Protein AF-A0A7X5JEU0-F1 (afdb_monomer)

Foldseek 3Di:
DDPDPDPDPVVVLQVFLVVVLLCCLVPPDPDDLVVNLVRHDQVNQPQPPPVVQLEGARAACVDVSLVVLLCCLLAVVPLSSLLSLLSNVLSVLLVQLVCLVPDPDDDDPSSVPNPAAEEEEEQEDAPVSCVVRVDDSRLSSLVSNLVVLVVLCPDDDPVNVSSVVSNVRYHYDHQQKYFHDDDDPPPDPDLVSLLVVCAPRMAGPPVCLVVQAQHEYEYEEAEDDSCNSSRRSQVRSVVSHHPYYRYYYHHD

pLDDT: mean 72.96, std 18.48, range [29.86, 97.12]

Sequence (252 aa):
MNAFKKVTLSTVDKIYSFLLLLLELFFPREFNFSELESKVDLSIIKLRDMRHLDSYYFFSYKEKIIKDAVWELKFKNNRQISKIFAGIFCAFLREKIIRGIKMKNNYDFFDEKLDGEFILIPIPIHKRRRSERGFNQCEWLCEDIIKILRKQNTRTGQRTNEINRVYEMIKYEKDILIRNEYTQKQSWSSRAERLEKLKGVFEVREKFKSKITGKKIILVDDVTTTGATIKEARRTLLESGASLVISVVIAH

Structure (mmCIF, N/CA/C/O backbone):
data_AF-A0A7X5JEU0-F1
#
_entry.id   AF-A0A7X5JEU0-F1
#
loop_
_atom_site.group_PDB
_atom_site.id
_atom_site.type_symbol
_atom_site.label_atom_id
_atom_site.label_alt_id
_atom_site.label_comp_id
_atom_site.label_asym_id
_atom_site.label_entity_id
_atom_site.label_seq_id
_atom_site.pdbx_PDB_ins_code
_atom_site.Cartn_x
_atom_site.Cartn_y
_atom_site.Cartn_z
_atom_site.occupancy
_atom_site.B_iso_or_equiv
_atom_site.auth_seq_id
_atom_site.auth_comp_id
_atom_site.auth_asym_id
_atom_site.auth_atom_id
_atom_site.pdbx_PDB_model_num
ATOM 1 N N . MET A 1 1 ? 4.116 54.930 6.481 1.00 37.06 1 MET A N 1
ATOM 2 C CA . MET A 1 1 ? 4.905 53.912 5.753 1.00 37.06 1 MET A CA 1
ATOM 3 C C . MET A 1 1 ? 5.304 52.814 6.723 1.00 37.06 1 MET A C 1
ATOM 5 O O . MET A 1 1 ? 6.194 53.034 7.522 1.00 37.06 1 MET A O 1
ATOM 9 N N . ASN A 1 2 ? 4.602 51.681 6.719 1.00 29.86 2 ASN A N 1
ATOM 10 C CA . ASN A 1 2 ? 5.089 50.430 7.310 1.00 29.86 2 ASN A CA 1
ATOM 11 C C . ASN A 1 2 ? 4.326 49.271 6.659 1.00 29.86 2 ASN A C 1
ATOM 13 O O . ASN A 1 2 ? 3.328 48.775 7.173 1.00 29.86 2 ASN A O 1
ATOM 17 N N . ALA A 1 3 ? 4.793 48.886 5.471 1.00 36.97 3 ALA A N 1
ATOM 18 C CA . ALA A 1 3 ? 4.315 47.749 4.690 1.00 36.97 3 ALA A CA 1
ATOM 19 C C . ALA A 1 3 ? 4.926 46.425 5.196 1.00 36.97 3 ALA A C 1
ATOM 21 O O . ALA A 1 3 ? 5.431 45.621 4.423 1.00 36.97 3 ALA A O 1
ATOM 22 N N . PHE A 1 4 ? 4.898 46.206 6.510 1.00 42.34 4 PHE A N 1
ATOM 23 C CA . PHE A 1 4 ? 5.382 44.982 7.146 1.00 42.34 4 PHE A CA 1
ATOM 24 C C . PHE A 1 4 ? 4.449 44.618 8.296 1.00 42.34 4 PHE A C 1
ATOM 26 O O . PHE A 1 4 ? 4.721 44.957 9.441 1.00 42.34 4 PHE A O 1
ATOM 33 N N . LYS A 1 5 ? 3.316 43.978 7.983 1.00 38.38 5 LYS A N 1
ATOM 34 C CA . LYS A 1 5 ? 2.535 43.128 8.909 1.00 38.38 5 LYS A CA 1
ATOM 35 C C . LYS A 1 5 ? 1.312 42.552 8.194 1.00 38.38 5 LYS A C 1
ATOM 37 O O . LYS A 1 5 ? 0.207 43.067 8.312 1.00 38.38 5 LYS A O 1
ATOM 42 N N . LYS A 1 6 ? 1.545 41.484 7.427 1.00 34.91 6 LYS A N 1
ATOM 43 C CA . LYS A 1 6 ? 0.612 40.368 7.168 1.00 34.91 6 LYS A CA 1
ATOM 44 C C . LYS A 1 6 ? 1.301 39.335 6.267 1.00 34.91 6 LYS A C 1
ATOM 46 O O . LYS A 1 6 ? 0.828 39.003 5.190 1.00 34.91 6 LYS A O 1
ATOM 51 N N . VAL A 1 7 ? 2.444 38.816 6.713 1.00 35.91 7 VAL A N 1
ATOM 52 C CA . VAL A 1 7 ? 2.813 37.454 6.313 1.00 35.91 7 VAL A CA 1
ATOM 53 C C . VAL A 1 7 ? 2.035 36.565 7.272 1.00 35.91 7 VAL A C 1
ATOM 55 O O . VAL A 1 7 ? 2.337 36.506 8.460 1.00 35.91 7 VAL A O 1
ATOM 58 N N . THR A 1 8 ? 0.930 36.008 6.793 1.00 37.59 8 THR A N 1
ATOM 59 C CA . THR A 1 8 ? 0.122 35.034 7.524 1.00 37.59 8 THR A CA 1
ATOM 60 C C . THR A 1 8 ? 1.010 33.878 7.986 1.00 37.59 8 THR A C 1
ATOM 62 O O . THR A 1 8 ? 1.798 33.344 7.205 1.00 37.59 8 THR A O 1
ATOM 65 N N . LEU A 1 9 ? 0.829 33.450 9.239 1.00 42.88 9 LEU A N 1
ATOM 66 C CA . LEU A 1 9 ? 1.447 32.261 9.851 1.00 42.88 9 LEU A CA 1
ATOM 67 C C . LEU A 1 9 ? 1.289 30.972 8.997 1.00 42.88 9 LEU A C 1
ATOM 69 O O . LEU A 1 9 ? 2.026 30.014 9.159 1.00 42.88 9 LEU A O 1
ATOM 73 N N . SER A 1 10 ? 0.418 30.967 7.982 1.00 56.81 10 SER A N 1
ATOM 74 C CA . SER A 1 10 ? 0.051 29.806 7.162 1.00 56.81 10 SER A CA 1
ATOM 75 C C . SER A 1 10 ? 1.093 29.280 6.169 1.00 56.81 10 SER A C 1
ATOM 77 O O . SER A 1 10 ? 0.828 28.255 5.552 1.00 56.81 10 SER A O 1
ATOM 79 N N . THR A 1 11 ? 2.199 29.978 5.901 1.00 40.47 11 THR A N 1
ATOM 80 C CA . THR A 1 11 ? 3.184 29.552 4.876 1.00 40.47 11 THR A CA 1
ATOM 81 C C . THR A 1 11 ? 4.525 29.185 5.496 1.00 40.47 11 THR A C 1
ATOM 83 O O . THR A 1 11 ? 5.144 28.208 5.082 1.00 40.47 11 THR A O 1
ATOM 86 N N . VAL A 1 12 ? 4.947 29.929 6.518 1.00 41.31 12 VAL A N 1
ATOM 87 C CA . VAL A 1 12 ? 6.188 29.662 7.256 1.00 41.31 12 VAL A CA 1
ATOM 88 C C . VAL A 1 12 ? 6.069 28.356 8.039 1.00 41.31 12 VAL A C 1
ATOM 90 O O . VAL A 1 12 ? 6.957 27.516 7.923 1.00 41.31 12 VAL A O 1
ATOM 93 N N . ASP A 1 13 ? 4.938 28.122 8.711 1.00 49.41 13 ASP A N 1
ATOM 94 C CA . ASP A 1 13 ? 4.674 26.866 9.426 1.00 49.41 13 ASP A CA 1
ATOM 95 C C . ASP A 1 13 ? 4.640 25.676 8.463 1.00 49.41 13 ASP A C 1
ATOM 97 O O . ASP A 1 13 ? 5.187 24.615 8.746 1.00 49.41 13 ASP A O 1
ATOM 101 N N . LYS A 1 14 ? 4.102 25.882 7.255 1.00 48.22 14 LYS A N 1
ATOM 102 C CA . LYS A 1 14 ? 4.067 24.856 6.209 1.00 48.22 14 LYS A CA 1
ATOM 103 C C . LYS A 1 14 ? 5.448 24.495 5.680 1.00 48.22 14 LYS A C 1
ATOM 105 O O . LYS A 1 14 ? 5.768 23.323 5.496 1.00 48.22 14 LYS A O 1
ATOM 110 N N . ILE A 1 15 ? 6.282 25.503 5.456 1.00 43.22 15 ILE A N 1
ATOM 111 C CA . ILE A 1 15 ? 7.674 25.316 5.048 1.00 43.22 15 ILE A CA 1
ATOM 112 C C . ILE A 1 15 ? 8.464 24.637 6.171 1.00 43.22 15 ILE A C 1
ATOM 114 O O . ILE A 1 15 ? 9.242 23.735 5.888 1.00 43.22 15 ILE A O 1
ATOM 118 N N . TYR A 1 16 ? 8.228 25.005 7.431 1.00 49.59 16 TYR A N 1
ATOM 119 C CA . TYR A 1 16 ? 8.886 24.408 8.592 1.00 49.59 16 TYR A CA 1
ATOM 120 C C . TYR A 1 16 ? 8.486 22.943 8.807 1.00 49.59 16 TYR A C 1
ATOM 122 O O . TYR A 1 16 ? 9.354 22.087 8.947 1.00 49.59 16 TYR A O 1
ATOM 130 N N . SER A 1 17 ? 7.192 22.624 8.740 1.00 55.03 17 SER A N 1
ATOM 131 C CA . SER A 1 17 ? 6.673 21.253 8.767 1.00 55.03 17 SER A CA 1
ATOM 132 C C . SER A 1 17 ? 7.238 20.394 7.635 1.00 55.03 17 SER A C 1
ATOM 134 O O . SER A 1 17 ? 7.641 19.255 7.861 1.00 55.03 17 SER A O 1
ATOM 136 N N . PHE A 1 18 ? 7.303 20.939 6.417 1.00 55.84 18 PHE A N 1
ATOM 137 C CA . PHE A 1 18 ? 7.921 20.253 5.287 1.00 55.84 18 PHE A CA 1
ATOM 138 C C . PHE A 1 18 ? 9.422 20.057 5.523 1.00 55.84 18 PHE A C 1
ATOM 140 O O . PHE A 1 18 ? 9.909 18.944 5.392 1.00 55.84 18 PHE A O 1
ATOM 147 N N . LEU A 1 19 ? 10.150 21.086 5.963 1.00 51.38 19 LEU A N 1
ATOM 148 C CA . LEU A 1 19 ? 11.576 20.999 6.296 1.00 51.38 19 LEU A CA 1
ATOM 149 C C . LEU A 1 19 ? 11.866 19.991 7.411 1.00 51.38 19 LEU A C 1
ATOM 151 O O . LEU A 1 19 ? 12.862 19.287 7.322 1.00 51.38 19 LEU A O 1
ATOM 155 N N . LEU A 1 20 ? 11.012 19.877 8.427 1.00 60.41 20 LEU A N 1
ATOM 156 C CA . LEU A 1 20 ? 11.141 18.859 9.469 1.00 60.41 20 LEU A CA 1
ATOM 157 C C . LEU A 1 20 ? 10.920 17.454 8.921 1.00 60.41 20 LEU A C 1
ATOM 159 O O . LEU A 1 20 ? 11.717 16.568 9.210 1.00 60.41 20 LEU A O 1
ATOM 163 N N . LEU A 1 21 ? 9.903 17.263 8.078 1.00 60.25 21 LEU A N 1
ATOM 164 C CA . LEU A 1 21 ? 9.706 15.998 7.377 1.00 60.25 21 LEU A CA 1
ATOM 165 C C . LEU A 1 21 ? 10.937 15.638 6.531 1.00 60.25 21 LEU A C 1
ATOM 167 O O . LEU A 1 21 ? 11.378 14.492 6.533 1.00 60.25 21 LEU A O 1
ATOM 171 N N . LEU A 1 22 ? 11.514 16.619 5.833 1.00 57.47 22 LEU A N 1
ATOM 172 C CA . LEU A 1 22 ? 12.739 16.439 5.061 1.00 57.47 22 LEU A CA 1
ATOM 173 C C . LEU A 1 22 ? 13.936 16.111 5.961 1.00 57.47 22 LEU A C 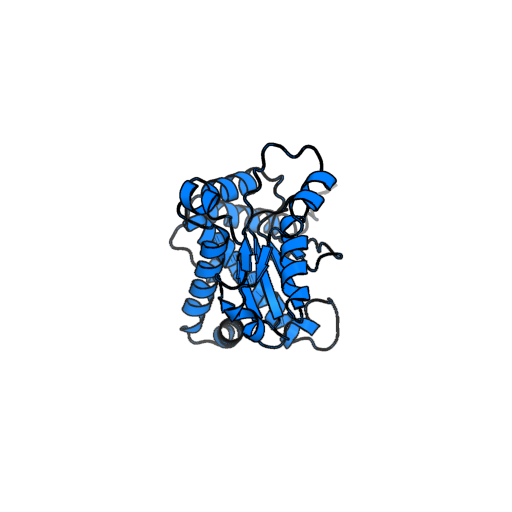1
ATOM 175 O O . LEU A 1 22 ? 14.701 15.206 5.652 1.00 57.47 22 LEU A O 1
ATOM 179 N N . LEU A 1 23 ? 14.094 16.795 7.092 1.00 57.34 23 LEU A N 1
ATOM 180 C CA . LEU A 1 23 ? 15.162 16.518 8.050 1.00 57.34 23 LEU A CA 1
ATOM 181 C C . LEU A 1 23 ? 15.027 15.125 8.665 1.00 57.34 23 LEU A C 1
ATOM 183 O O . LEU A 1 23 ? 16.034 14.441 8.798 1.00 57.34 23 LEU A O 1
ATOM 187 N N . GLU A 1 24 ? 13.818 14.661 8.973 1.00 59.91 24 GLU A N 1
ATOM 188 C CA . GLU A 1 24 ? 13.589 13.277 9.401 1.00 59.91 24 GLU A CA 1
ATOM 189 C C . GLU A 1 24 ? 13.892 12.270 8.285 1.00 59.91 24 GLU A C 1
ATOM 191 O O . GLU A 1 24 ? 14.383 11.176 8.564 1.00 59.91 24 GLU A O 1
ATOM 196 N N . LEU A 1 25 ? 13.665 12.649 7.023 1.00 54.91 25 LEU A N 1
ATOM 197 C CA . LEU A 1 25 ? 13.965 11.830 5.848 1.00 54.91 25 LEU A CA 1
ATOM 198 C C . LEU A 1 25 ? 15.463 11.589 5.640 1.00 54.91 25 LEU A C 1
ATOM 200 O O . LEU A 1 25 ? 15.839 10.500 5.205 1.00 54.91 25 LEU A O 1
ATOM 204 N N . PHE A 1 26 ? 16.311 12.558 5.993 1.00 48.50 26 PHE A N 1
ATOM 205 C CA . PHE A 1 26 ? 17.767 12.467 5.824 1.00 48.50 26 PHE A CA 1
ATOM 206 C C . PHE A 1 26 ? 18.547 12.217 7.126 1.00 48.50 26 PHE A C 1
ATOM 208 O O . PHE A 1 26 ? 19.635 11.649 7.072 1.00 48.50 26 PHE A O 1
ATOM 215 N N . PHE A 1 27 ? 18.003 12.586 8.292 1.00 52.72 27 PHE A N 1
ATOM 216 C CA . PHE A 1 27 ? 18.637 12.450 9.615 1.00 52.72 27 PHE A CA 1
ATOM 217 C C . PHE A 1 27 ? 17.688 11.842 10.656 1.00 52.72 27 PHE A C 1
ATOM 219 O O . PHE A 1 27 ? 17.313 12.483 11.644 1.00 52.72 27 PHE A O 1
ATOM 226 N N . PRO A 1 28 ? 17.289 10.585 10.461 1.00 49.94 28 PRO A N 1
ATOM 227 C CA . PRO A 1 28 ? 16.330 9.928 11.325 1.00 49.94 28 PRO A CA 1
ATOM 228 C C . PRO A 1 28 ? 16.971 9.575 12.673 1.00 49.94 28 PRO A C 1
ATOM 230 O O . PRO A 1 28 ? 17.584 8.520 12.843 1.00 49.94 28 PRO A O 1
ATOM 233 N N . ARG A 1 29 ? 16.790 10.453 13.664 1.00 48.41 29 ARG A N 1
ATOM 234 C CA . ARG A 1 29 ? 16.846 10.056 15.081 1.00 48.41 29 ARG A CA 1
ATOM 235 C C . ARG A 1 29 ? 15.695 9.081 15.336 1.00 48.41 29 ARG A C 1
ATOM 237 O O . ARG A 1 29 ? 14.769 9.036 14.528 1.00 48.41 29 ARG A O 1
ATOM 244 N N . GLU A 1 30 ? 15.759 8.270 16.393 1.00 49.28 30 GLU A N 1
ATOM 245 C CA . GLU A 1 30 ? 14.719 7.281 16.726 1.00 49.28 30 GLU A CA 1
ATOM 246 C C . GLU A 1 30 ? 13.304 7.828 16.456 1.00 49.28 30 GLU A C 1
ATOM 248 O O . GLU A 1 30 ? 12.805 8.690 17.172 1.00 49.28 30 GLU A O 1
ATOM 253 N N . PHE A 1 31 ? 12.700 7.384 15.349 1.00 44.75 31 PHE A N 1
ATOM 254 C CA . PHE A 1 31 ? 11.543 8.047 14.748 1.00 44.75 31 PHE A CA 1
ATOM 255 C C . PHE A 1 31 ? 10.348 8.007 15.709 1.00 44.75 31 PHE A C 1
ATOM 257 O O . PHE A 1 31 ? 9.787 6.935 15.972 1.00 44.75 31 PHE A O 1
ATOM 264 N N . ASN A 1 32 ? 9.962 9.171 16.238 1.00 48.81 32 ASN A N 1
ATOM 265 C CA . ASN A 1 32 ? 8.837 9.314 17.152 1.00 48.81 32 ASN A CA 1
ATOM 266 C C . ASN A 1 32 ? 7.651 9.962 16.438 1.00 48.81 32 ASN A C 1
ATOM 268 O O . ASN A 1 32 ? 7.521 11.176 16.344 1.00 48.81 32 ASN A O 1
ATOM 272 N N . PHE A 1 33 ? 6.736 9.124 15.971 1.00 44.00 33 PHE A N 1
ATOM 273 C CA . PHE A 1 33 ? 5.555 9.563 15.234 1.00 44.00 33 PHE A CA 1
ATOM 274 C C . PHE A 1 33 ? 4.662 10.561 15.994 1.00 44.00 33 PHE A C 1
ATOM 276 O O . PHE A 1 33 ? 4.040 11.426 15.381 1.00 44.00 33 PHE A O 1
ATOM 283 N N . SER A 1 34 ? 4.625 10.479 17.329 1.00 45.31 34 SER A N 1
ATOM 284 C CA . SER A 1 34 ? 3.885 11.431 18.167 1.00 45.31 34 SER A CA 1
ATOM 285 C C . SER A 1 34 ? 4.411 12.868 18.029 1.00 45.31 34 SER A C 1
ATOM 287 O O . SER A 1 34 ? 3.664 13.816 18.250 1.00 45.31 34 SER A O 1
ATOM 289 N N . GLU A 1 35 ? 5.689 13.016 17.676 1.00 48.69 35 GLU A N 1
ATOM 290 C CA . GLU A 1 35 ? 6.387 14.286 17.481 1.00 48.69 35 GLU A CA 1
ATOM 291 C C . GLU A 1 35 ? 6.207 14.825 16.052 1.00 48.69 35 GLU A C 1
ATOM 293 O O . GLU A 1 35 ? 6.052 16.027 15.866 1.00 48.69 35 GLU A O 1
ATOM 298 N N . LEU A 1 36 ? 6.127 13.946 15.048 1.00 47.34 36 LEU A N 1
ATOM 299 C CA . LEU A 1 36 ? 5.815 14.326 13.666 1.00 47.34 36 LEU A CA 1
ATOM 300 C C . LEU A 1 36 ? 4.386 14.881 13.545 1.00 47.34 36 LEU A C 1
ATOM 302 O O . LEU A 1 36 ? 4.166 15.904 12.907 1.00 47.34 36 LEU A O 1
ATOM 306 N N . GLU A 1 37 ? 3.406 14.251 1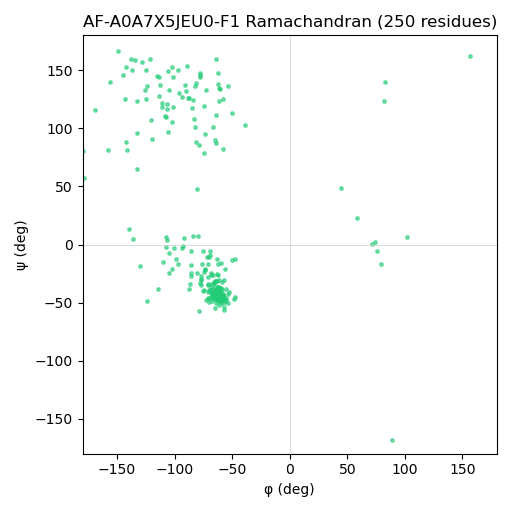4.198 1.00 45.97 37 GLU A N 1
ATOM 307 C CA . GLU A 1 37 ? 2.004 14.695 14.156 1.00 45.97 37 GLU A CA 1
ATOM 308 C C . GLU A 1 37 ? 1.745 16.046 14.832 1.00 45.97 37 GLU A C 1
ATOM 310 O O . GLU A 1 37 ? 0.761 16.704 14.503 1.00 45.97 37 GLU A O 1
ATOM 315 N N . SER A 1 38 ? 2.571 16.447 15.803 1.00 46.91 38 SER A N 1
ATOM 316 C CA . SER A 1 38 ? 2.470 17.771 16.429 1.00 46.91 38 SER A CA 1
ATOM 317 C C . SER A 1 38 ? 3.229 18.849 15.653 1.00 46.91 38 SER A C 1
ATOM 319 O O . SER A 1 38 ? 2.960 20.031 15.850 1.00 46.91 38 SER A O 1
ATOM 321 N N . LYS A 1 39 ? 4.155 18.453 14.770 1.00 40.88 39 LYS A N 1
ATOM 322 C CA . LYS A 1 39 ? 5.053 19.354 14.035 1.00 40.88 39 LYS A CA 1
ATOM 323 C C . LYS A 1 39 ? 4.766 19.468 12.539 1.00 40.88 39 LYS A C 1
ATOM 325 O O . LYS A 1 39 ? 5.277 20.390 11.902 1.00 40.88 39 LYS A O 1
ATOM 330 N N . VAL A 1 40 ? 3.980 18.558 11.964 1.00 46.09 40 VAL A N 1
ATOM 331 C CA . VAL A 1 40 ? 3.618 18.560 10.542 1.00 46.09 40 VAL A CA 1
ATOM 332 C C . VAL A 1 40 ? 2.158 18.940 10.365 1.00 46.09 40 VAL A C 1
ATOM 334 O O . VAL A 1 40 ? 1.258 18.168 10.686 1.00 46.09 40 VAL A O 1
ATOM 337 N N . ASP A 1 41 ? 1.920 20.124 9.800 1.00 47.03 41 ASP A N 1
ATOM 338 C CA . ASP A 1 41 ? 0.592 20.518 9.343 1.00 47.03 41 ASP A CA 1
ATOM 339 C C . ASP A 1 41 ? 0.171 19.638 8.150 1.00 47.03 41 ASP A C 1
ATOM 341 O O . ASP A 1 41 ? 0.575 19.829 7.003 1.00 47.03 41 ASP A O 1
ATOM 345 N N . LEU A 1 42 ? -0.671 18.639 8.423 1.00 49.59 42 LEU A N 1
ATOM 346 C CA . LEU A 1 42 ? -1.200 17.722 7.411 1.00 49.59 42 LEU A CA 1
ATOM 347 C C . LEU A 1 42 ? -2.059 18.440 6.352 1.00 49.59 42 LEU A C 1
ATOM 349 O O . LEU A 1 42 ? -2.309 17.859 5.302 1.00 49.59 42 LEU A O 1
ATOM 353 N N . SER A 1 43 ? -2.454 19.707 6.547 1.00 43.31 43 SER A N 1
ATOM 354 C CA . SER A 1 43 ? -3.117 20.512 5.507 1.00 43.31 43 SER A CA 1
ATOM 355 C C . SER A 1 43 ? -2.186 20.910 4.346 1.00 43.31 43 SER A C 1
ATOM 357 O O . SER A 1 43 ? -2.646 21.426 3.322 1.00 43.31 43 SER A O 1
ATOM 359 N N . ILE A 1 44 ? -0.868 20.695 4.485 1.00 40.75 44 ILE A N 1
ATOM 360 C CA . ILE A 1 44 ? 0.143 20.871 3.423 1.00 40.75 44 ILE A CA 1
ATOM 361 C C . ILE A 1 44 ? 0.124 19.713 2.439 1.00 40.75 44 ILE A C 1
ATOM 363 O O . ILE A 1 44 ? 0.442 19.906 1.262 1.00 40.75 44 ILE A O 1
ATOM 367 N N . ILE A 1 45 ? -0.261 18.527 2.919 1.00 49.22 45 ILE A N 1
ATOM 368 C CA . ILE A 1 45 ? -0.601 17.397 2.074 1.00 49.22 45 ILE A CA 1
ATOM 369 C C . ILE A 1 45 ? -1.824 17.850 1.291 1.00 49.22 45 ILE A C 1
ATOM 371 O O . ILE A 1 45 ? -2.967 17.690 1.713 1.00 49.22 45 ILE A O 1
ATOM 375 N N . LYS A 1 46 ? -1.583 18.504 0.154 1.00 43.75 46 LYS A N 1
ATOM 376 C CA . LYS A 1 46 ? -2.622 18.798 -0.814 1.00 43.75 46 LYS A CA 1
ATOM 377 C C . LYS A 1 46 ? -3.068 17.435 -1.313 1.00 43.75 46 LYS A C 1
ATOM 379 O O . LYS A 1 46 ? -2.502 16.940 -2.283 1.00 43.75 46 LYS A O 1
ATOM 384 N N . LEU A 1 47 ? -4.060 16.853 -0.636 1.00 46.44 47 LEU A N 1
ATOM 385 C CA . LEU A 1 47 ? -4.888 15.762 -1.126 1.00 46.44 47 LEU A CA 1
ATOM 386 C C . LEU A 1 47 ? -5.522 16.281 -2.410 1.00 46.44 47 LEU A C 1
ATOM 388 O O . LEU A 1 47 ? -6.602 16.864 -2.431 1.00 46.44 47 LEU A O 1
ATOM 392 N N . ARG A 1 48 ? -4.763 16.201 -3.494 1.00 49.38 48 ARG A N 1
ATOM 393 C CA . ARG A 1 48 ? -5.233 16.536 -4.818 1.00 49.38 48 ARG A CA 1
ATOM 394 C C . ARG A 1 48 ? -5.970 15.303 -5.263 1.00 49.38 48 ARG A C 1
ATOM 396 O O . ARG A 1 48 ? -5.389 14.388 -5.837 1.00 49.38 48 ARG A O 1
ATOM 403 N N . ASP A 1 49 ? -7.242 15.300 -4.910 1.00 47.69 49 ASP A N 1
ATOM 404 C CA . ASP A 1 49 ? -8.186 14.309 -5.358 1.00 47.69 49 ASP A CA 1
ATOM 405 C C . ASP A 1 49 ? -8.082 14.191 -6.882 1.00 47.69 49 ASP A C 1
ATOM 407 O O . ASP A 1 49 ? -8.380 15.127 -7.640 1.00 47.69 49 ASP A O 1
ATOM 411 N N . MET A 1 50 ? -7.620 13.034 -7.349 1.00 50.84 50 MET A N 1
ATOM 412 C CA . MET A 1 50 ? -7.925 12.628 -8.705 1.00 50.84 50 MET A CA 1
ATOM 413 C C . MET A 1 50 ? -9.386 12.185 -8.686 1.00 50.84 50 MET A C 1
ATOM 415 O O . MET A 1 50 ? -9.646 10.985 -8.690 1.00 50.84 50 MET A O 1
ATOM 419 N N . ARG A 1 51 ? -10.314 13.158 -8.708 1.00 46.81 51 ARG A N 1
ATOM 420 C CA . ARG A 1 51 ? -11.785 13.002 -8.581 1.00 46.81 51 ARG A CA 1
ATOM 421 C C . ARG A 1 51 ? -12.414 11.916 -9.464 1.00 46.81 51 ARG A C 1
ATOM 423 O O . ARG A 1 51 ? -13.576 11.573 -9.309 1.00 46.81 51 ARG A O 1
ATOM 430 N N . HIS A 1 52 ? -11.666 11.389 -10.428 1.00 51.47 52 HIS A N 1
ATOM 431 C CA . HIS A 1 52 ? -12.090 10.354 -11.365 1.00 51.47 52 HIS A CA 1
ATOM 432 C C . HIS A 1 52 ? -11.595 8.936 -11.004 1.00 51.47 52 HIS A C 1
ATOM 434 O O . HIS A 1 52 ? -11.895 7.998 -11.739 1.00 51.47 52 HIS A O 1
ATOM 440 N N . LEU A 1 53 ? -10.796 8.757 -9.942 1.00 53.88 53 LEU A N 1
ATOM 441 C CA . LEU A 1 53 ? -10.134 7.487 -9.595 1.00 53.88 53 LEU A CA 1
ATOM 442 C C . LEU A 1 53 ? -10.198 7.112 -8.099 1.00 53.88 53 LEU A C 1
ATOM 444 O O . LEU A 1 53 ? -9.570 6.121 -7.728 1.00 53.88 53 LEU A O 1
ATOM 448 N N . ASP A 1 54 ? -10.901 7.868 -7.245 1.00 69.75 54 ASP A N 1
ATOM 449 C CA . ASP A 1 54 ? -10.885 7.712 -5.773 1.00 69.75 54 ASP A CA 1
ATOM 450 C C . ASP A 1 54 ? -9.449 7.521 -5.236 1.00 69.75 54 ASP A C 1
ATOM 452 O O . ASP A 1 54 ? -9.129 6.547 -4.543 1.00 69.75 54 ASP A O 1
ATOM 456 N N . SER A 1 55 ? -8.542 8.398 -5.676 1.00 75.81 55 SER A N 1
ATOM 457 C CA . SER A 1 55 ? -7.099 8.262 -5.464 1.00 75.81 55 SER A CA 1
ATOM 458 C C . SER A 1 55 ? -6.503 9.502 -4.805 1.00 75.81 55 SER A C 1
ATOM 460 O O . SER A 1 55 ? -6.711 10.623 -5.271 1.00 75.81 55 SER A O 1
ATOM 462 N N . TYR A 1 56 ? -5.692 9.276 -3.775 1.00 79.44 56 TYR A N 1
ATOM 463 C CA . TYR A 1 56 ? -5.018 10.292 -2.970 1.00 79.44 56 TYR A CA 1
ATOM 464 C C . TYR A 1 56 ? -3.514 10.183 -3.153 1.00 79.44 56 TYR A C 1
ATOM 466 O O . TYR A 1 56 ? -2.984 9.080 -3.276 1.00 79.44 56 TYR A O 1
ATOM 474 N N . TYR A 1 57 ? -2.818 11.315 -3.138 1.00 82.06 57 TYR A N 1
ATOM 475 C CA . TYR A 1 57 ? -1.362 11.332 -3.095 1.00 82.06 57 TYR A CA 1
ATOM 476 C C . TYR A 1 57 ? -0.831 12.373 -2.127 1.00 82.06 57 TYR A C 1
ATOM 478 O O . TYR A 1 57 ? -1.474 13.403 -1.915 1.00 82.06 57 TYR A O 1
ATOM 486 N N . PHE A 1 58 ? 0.341 12.103 -1.549 1.00 77.06 58 PHE A N 1
ATOM 487 C CA . PHE A 1 58 ? 0.926 12.996 -0.552 1.00 77.06 58 PHE A CA 1
ATOM 488 C C . PHE A 1 58 ? 1.791 14.098 -1.163 1.00 77.06 58 PHE A C 1
ATOM 490 O O . PHE A 1 58 ? 1.748 15.240 -0.707 1.00 77.06 58 PHE A O 1
ATOM 497 N N . PHE A 1 59 ? 2.552 13.769 -2.208 1.00 79.44 59 PHE A N 1
ATOM 498 C CA . PHE A 1 59 ? 3.593 14.645 -2.739 1.00 79.44 59 PHE A CA 1
ATOM 499 C C . PHE A 1 59 ? 3.570 14.770 -4.264 1.00 79.44 59 PHE A C 1
ATOM 501 O O . PHE A 1 59 ? 3.074 13.902 -4.981 1.00 79.44 59 PHE A O 1
ATOM 508 N N . SER A 1 60 ? 4.167 15.847 -4.776 1.00 78.62 60 SER A N 1
ATOM 509 C CA . SER A 1 60 ? 4.446 16.003 -6.204 1.00 78.62 60 SER A CA 1
ATOM 510 C C . SER A 1 60 ? 5.757 15.302 -6.559 1.00 78.62 60 SER A C 1
ATOM 512 O O . SER A 1 60 ? 6.816 15.648 -6.038 1.00 78.62 60 SER A O 1
ATOM 514 N N . TYR A 1 61 ? 5.735 14.376 -7.518 1.00 77.81 61 TYR A N 1
ATOM 515 C CA . TYR A 1 61 ? 6.939 13.678 -7.987 1.00 77.81 61 TYR A CA 1
ATOM 516 C C . TYR A 1 61 ? 7.901 14.589 -8.776 1.00 77.81 61 TYR A C 1
ATOM 518 O O . TYR A 1 61 ? 9.011 14.186 -9.129 1.00 77.81 61 TYR A O 1
ATOM 526 N N . LYS A 1 62 ? 7.502 15.841 -9.047 1.00 75.12 62 LYS A N 1
ATOM 527 C CA . LYS A 1 62 ? 8.385 16.877 -9.608 1.00 75.12 62 LYS A CA 1
ATOM 528 C C . LYS A 1 62 ? 9.393 17.407 -8.587 1.00 75.12 62 LYS A C 1
ATOM 530 O O . LYS A 1 62 ? 10.406 17.979 -8.977 1.00 75.12 62 LYS A O 1
ATOM 535 N N . GLU A 1 63 ? 9.118 17.245 -7.297 1.00 74.62 63 GLU A N 1
ATOM 536 C CA . GLU A 1 63 ? 10.010 17.698 -6.237 1.00 74.62 63 GLU A CA 1
ATOM 537 C C . GLU A 1 63 ? 11.216 16.760 -6.155 1.00 74.62 63 GLU A C 1
ATOM 539 O O . GLU A 1 63 ? 11.073 15.563 -5.897 1.00 74.62 63 GLU A O 1
ATOM 544 N N . LYS A 1 64 ? 12.423 17.305 -6.372 1.00 73.19 64 LYS A N 1
ATOM 545 C CA . LYS A 1 64 ? 13.670 16.521 -6.401 1.00 73.19 64 LYS A CA 1
ATOM 546 C C . LYS A 1 64 ? 13.829 15.663 -5.148 1.00 73.19 64 LYS A C 1
ATOM 548 O O . LYS A 1 64 ? 14.194 14.502 -5.242 1.00 73.19 64 LYS A O 1
ATOM 553 N N . ILE A 1 65 ? 13.489 16.218 -3.993 1.00 73.12 65 ILE A N 1
ATOM 554 C CA . ILE A 1 65 ? 13.646 15.540 -2.713 1.00 73.12 65 ILE A CA 1
ATOM 555 C C . ILE A 1 65 ? 12.738 14.315 -2.557 1.00 73.12 65 ILE A C 1
ATOM 557 O O . ILE A 1 65 ? 13.173 13.276 -2.072 1.00 73.12 65 ILE A O 1
ATOM 561 N N . ILE A 1 66 ? 11.505 14.396 -3.056 1.00 80.94 66 ILE A N 1
ATOM 562 C CA . ILE A 1 66 ? 10.555 13.281 -3.080 1.00 80.94 66 ILE A CA 1
ATOM 563 C C . ILE A 1 66 ? 11.003 12.237 -4.097 1.00 80.94 66 ILE A C 1
ATOM 565 O O . ILE A 1 66 ? 10.950 11.036 -3.833 1.00 80.94 66 ILE A O 1
ATOM 569 N N . LYS A 1 67 ? 11.492 12.688 -5.256 1.00 78.69 67 LYS A N 1
ATOM 570 C CA . LYS A 1 67 ? 12.072 11.809 -6.271 1.00 78.69 67 LYS A CA 1
ATOM 571 C C . LYS A 1 67 ? 13.258 11.018 -5.716 1.00 78.69 67 LYS A C 1
ATOM 573 O O . LYS A 1 67 ? 13.307 9.808 -5.937 1.00 78.69 67 LYS A O 1
ATOM 578 N N . ASP A 1 68 ? 14.152 11.680 -4.988 1.00 77.31 68 ASP A N 1
ATOM 579 C CA . ASP A 1 68 ? 15.332 11.081 -4.363 1.00 77.31 68 ASP A CA 1
ATOM 580 C C . ASP A 1 68 ? 14.921 10.107 -3.248 1.00 77.31 68 ASP A C 1
ATOM 582 O O . ASP A 1 68 ? 15.363 8.963 -3.253 1.00 77.31 68 ASP A O 1
ATOM 586 N N . ALA A 1 69 ? 13.984 10.485 -2.371 1.00 80.75 69 ALA A N 1
ATOM 587 C CA . ALA A 1 69 ? 13.443 9.603 -1.333 1.00 80.75 69 ALA A CA 1
ATOM 588 C C . ALA A 1 69 ? 12.824 8.319 -1.913 1.00 80.75 69 ALA A C 1
ATOM 590 O O . ALA A 1 69 ? 13.119 7.202 -1.488 1.00 80.75 69 ALA A O 1
ATOM 591 N N . VAL A 1 70 ? 11.985 8.459 -2.940 1.00 82.94 70 VAL A N 1
ATOM 592 C CA . VAL A 1 70 ? 11.404 7.315 -3.652 1.00 82.94 70 VAL A CA 1
ATOM 593 C C . VAL A 1 70 ? 12.495 6.470 -4.313 1.00 82.94 70 VAL A C 1
ATOM 595 O O . VAL A 1 70 ? 12.366 5.247 -4.392 1.00 82.94 70 VAL A O 1
ATOM 598 N N . TRP A 1 71 ? 13.550 7.096 -4.836 1.00 82.56 71 TRP A N 1
ATOM 599 C CA . TRP A 1 71 ? 14.661 6.385 -5.458 1.00 82.56 71 TRP A CA 1
ATOM 600 C C . TRP A 1 71 ? 15.460 5.575 -4.428 1.00 82.56 71 TRP A C 1
ATOM 602 O O . TRP A 1 71 ? 15.692 4.387 -4.652 1.00 82.56 71 TRP A O 1
ATOM 612 N N . GLU A 1 72 ? 15.767 6.160 -3.270 1.00 82.75 72 GLU A N 1
ATOM 613 C CA . GLU A 1 72 ? 16.376 5.480 -2.119 1.00 82.75 72 GLU A CA 1
ATOM 614 C C . GLU A 1 72 ? 15.543 4.264 -1.682 1.00 82.75 72 GLU A C 1
ATOM 616 O O . GLU A 1 72 ? 16.059 3.150 -1.547 1.00 82.75 72 GLU A O 1
ATOM 621 N N . LEU A 1 73 ? 14.222 4.437 -1.575 1.00 82.88 73 LEU A N 1
ATOM 622 C CA . LEU A 1 73 ? 13.296 3.347 -1.271 1.00 82.88 73 LEU A CA 1
ATOM 623 C C . LEU A 1 73 ? 13.315 2.245 -2.347 1.00 82.88 73 LEU A C 1
ATOM 625 O O . LEU A 1 73 ? 13.278 1.058 -2.026 1.00 82.88 73 LEU A O 1
ATOM 629 N N . LYS A 1 74 ? 13.367 2.609 -3.636 1.00 80.88 74 LYS A N 1
ATOM 630 C CA . LYS A 1 74 ? 13.281 1.662 -4.764 1.00 80.88 74 LYS A CA 1
ATOM 631 C C . LYS A 1 74 ? 14.560 0.890 -5.042 1.00 80.88 74 LYS A C 1
ATOM 633 O O . LYS A 1 74 ? 14.469 -0.233 -5.538 1.00 80.88 74 LYS A O 1
ATOM 638 N N . PHE A 1 75 ? 15.714 1.507 -4.814 1.00 80.56 75 PHE A N 1
ATOM 639 C CA . PHE A 1 75 ? 16.985 1.029 -5.362 1.00 80.56 75 PHE A CA 1
ATOM 640 C C . PHE A 1 75 ? 18.103 0.901 -4.330 1.00 80.56 75 PHE A C 1
ATOM 642 O O . PHE A 1 75 ? 19.063 0.184 -4.591 1.00 80.56 75 PHE A O 1
ATOM 649 N N . LYS A 1 76 ? 17.993 1.555 -3.169 1.00 77.06 76 LYS A N 1
ATOM 650 C CA . LYS A 1 76 ? 19.016 1.504 -2.112 1.00 77.06 76 LYS A CA 1
ATOM 651 C C . LYS A 1 76 ? 18.607 0.672 -0.907 1.00 77.06 76 LYS A C 1
ATOM 653 O O . LYS A 1 76 ? 19.363 0.589 0.053 1.00 77.06 76 LYS A O 1
ATOM 658 N N . ASN A 1 77 ? 17.440 0.024 -0.967 1.00 75.81 77 ASN A N 1
ATOM 659 C CA . ASN A 1 77 ? 16.935 -0.833 0.108 1.00 75.81 77 ASN A CA 1
ATOM 660 C C . ASN A 1 77 ? 16.781 -0.071 1.443 1.00 75.81 77 ASN A C 1
ATOM 662 O O . ASN A 1 77 ? 16.793 -0.671 2.519 1.00 75.81 77 ASN A O 1
ATOM 666 N N . ASN A 1 78 ? 16.649 1.260 1.383 1.00 78.56 78 ASN A N 1
ATOM 667 C CA . ASN A 1 78 ? 16.617 2.112 2.562 1.00 78.56 78 ASN A CA 1
ATOM 668 C C . ASN A 1 78 ? 15.227 2.066 3.215 1.00 78.56 78 ASN A C 1
ATOM 670 O O . ASN A 1 78 ? 14.350 2.895 2.960 1.00 78.56 78 ASN A O 1
ATOM 674 N N . ARG A 1 79 ? 15.017 1.063 4.075 1.00 82.06 79 ARG A N 1
ATOM 675 C CA . ARG A 1 79 ? 13.745 0.841 4.782 1.00 82.06 79 ARG A CA 1
ATOM 676 C C . ARG A 1 79 ? 13.363 1.996 5.715 1.00 82.06 79 ARG A C 1
ATOM 678 O O . ARG A 1 79 ? 12.210 2.104 6.117 1.00 82.06 79 ARG A O 1
ATOM 685 N N . GLN A 1 80 ? 14.291 2.878 6.063 1.00 79.69 80 GLN A N 1
ATOM 686 C CA . GLN A 1 80 ? 13.978 4.025 6.907 1.00 79.69 80 GLN A CA 1
ATOM 687 C C . GLN A 1 80 ? 13.018 4.996 6.221 1.00 79.69 80 GLN A C 1
ATOM 689 O O . GLN A 1 80 ? 12.072 5.463 6.848 1.00 79.69 80 GLN A O 1
ATOM 694 N N . ILE A 1 81 ? 13.182 5.180 4.911 1.00 81.12 81 ILE A N 1
ATOM 695 C CA . ILE A 1 81 ? 12.271 5.971 4.084 1.00 81.12 81 ILE A CA 1
ATOM 696 C C . ILE A 1 81 ? 10.848 5.392 4.111 1.00 81.12 81 ILE A C 1
ATOM 698 O O . ILE A 1 81 ? 9.874 6.136 4.223 1.00 81.12 81 ILE A O 1
ATOM 702 N N . SER A 1 82 ? 10.720 4.059 4.084 1.00 85.25 82 SER A N 1
ATOM 703 C CA . SER A 1 82 ? 9.427 3.368 4.213 1.00 85.25 82 SER A CA 1
ATOM 704 C C . SER A 1 82 ? 8.724 3.723 5.525 1.00 85.25 82 SER A C 1
ATOM 706 O O . SER A 1 82 ? 7.544 4.061 5.507 1.00 85.25 82 SER A O 1
ATOM 708 N N . LYS A 1 83 ? 9.447 3.742 6.654 1.00 82.50 83 LYS A N 1
ATOM 709 C CA . LYS A 1 83 ? 8.877 4.092 7.969 1.00 82.50 83 LYS A CA 1
ATOM 710 C C . LYS A 1 83 ? 8.320 5.515 8.014 1.00 82.50 83 LYS A C 1
ATOM 712 O O . LYS A 1 83 ? 7.284 5.744 8.632 1.00 82.50 83 LYS A O 1
ATOM 717 N N . ILE A 1 84 ? 8.987 6.455 7.350 1.00 79.81 84 ILE A N 1
ATOM 718 C CA . ILE A 1 84 ? 8.576 7.863 7.317 1.00 79.81 84 ILE A CA 1
ATOM 719 C C . ILE A 1 84 ? 7.297 8.017 6.496 1.00 79.81 84 ILE A C 1
ATOM 721 O O . ILE A 1 84 ? 6.309 8.571 6.982 1.00 79.81 84 ILE A O 1
ATOM 725 N N . PHE A 1 85 ? 7.272 7.449 5.287 1.00 85.19 85 PHE A N 1
ATOM 726 C CA . PHE A 1 85 ? 6.064 7.438 4.463 1.00 85.19 85 PHE A CA 1
ATOM 727 C C . PHE A 1 85 ? 4.914 6.679 5.131 1.00 85.19 85 PHE A C 1
ATOM 729 O O . PHE A 1 85 ? 3.773 7.132 5.065 1.00 85.19 85 PHE A O 1
ATOM 736 N N . ALA A 1 86 ? 5.202 5.582 5.835 1.00 86.50 86 ALA A N 1
ATOM 737 C CA . ALA A 1 86 ? 4.216 4.843 6.616 1.00 86.50 86 ALA A CA 1
ATOM 738 C C . ALA A 1 86 ? 3.610 5.702 7.730 1.00 86.50 86 ALA A C 1
ATOM 740 O O . ALA A 1 86 ? 2.403 5.645 7.952 1.00 86.50 86 ALA A O 1
ATOM 741 N N . GLY A 1 87 ? 4.422 6.527 8.395 1.00 79.56 87 GLY A N 1
ATOM 742 C CA . GLY A 1 87 ? 3.939 7.508 9.357 1.00 79.56 87 GLY A CA 1
ATOM 743 C C . GLY A 1 87 ? 2.928 8.462 8.722 1.00 79.56 87 GLY A C 1
ATOM 744 O O . GLY A 1 87 ? 1.788 8.544 9.177 1.00 79.56 87 GLY A O 1
ATOM 745 N N . ILE A 1 88 ? 3.309 9.143 7.641 1.00 80.31 88 ILE A N 1
ATOM 746 C CA . ILE A 1 88 ? 2.409 10.069 6.929 1.00 80.31 88 ILE A CA 1
ATOM 747 C C . ILE A 1 88 ? 1.092 9.375 6.554 1.00 80.31 88 ILE A C 1
ATOM 749 O O . ILE A 1 88 ? 0.008 9.922 6.757 1.00 80.31 88 ILE A O 1
ATOM 753 N N . PHE A 1 89 ? 1.184 8.136 6.076 1.00 84.44 89 PHE A N 1
ATOM 754 C CA . PHE A 1 89 ? 0.027 7.326 5.725 1.00 84.44 89 PHE A CA 1
ATOM 755 C C . PHE A 1 89 ? -0.867 7.028 6.938 1.00 84.44 89 PHE A C 1
ATOM 757 O O . PHE A 1 89 ? -2.085 7.160 6.849 1.00 84.44 89 PHE A O 1
ATOM 764 N N . CYS A 1 90 ? -0.287 6.675 8.089 1.00 80.69 90 CYS A N 1
ATOM 765 C CA . CYS A 1 90 ? -1.039 6.458 9.328 1.00 80.69 90 CYS A CA 1
ATOM 766 C C . CYS A 1 90 ? -1.763 7.731 9.778 1.00 80.69 90 CYS A C 1
ATOM 768 O O . CYS A 1 90 ? -2.928 7.660 10.163 1.00 80.69 90 CYS A O 1
ATOM 770 N N . ALA A 1 91 ? -1.102 8.890 9.693 1.00 75.06 91 ALA A N 1
ATOM 771 C CA . ALA A 1 91 ? -1.711 10.174 10.032 1.00 75.06 91 ALA A CA 1
ATOM 772 C C . ALA A 1 91 ? -2.915 10.471 9.126 1.00 75.06 91 ALA A C 1
ATOM 774 O O . ALA A 1 91 ? -3.971 10.867 9.619 1.00 75.06 91 ALA A O 1
ATOM 775 N N . PHE A 1 92 ? -2.772 10.217 7.821 1.00 78.75 92 PHE A N 1
ATOM 776 C CA . PHE A 1 92 ? -3.849 10.350 6.840 1.00 78.75 92 PHE A CA 1
ATOM 777 C C . PHE A 1 92 ? -5.026 9.414 7.136 1.00 78.75 92 PHE A C 1
ATOM 779 O O . PHE A 1 92 ? -6.160 9.873 7.243 1.00 78.75 92 PHE A O 1
ATOM 786 N N . LEU A 1 93 ? -4.770 8.114 7.318 1.00 78.56 93 LEU A N 1
ATOM 787 C CA . LEU A 1 93 ? -5.819 7.139 7.627 1.00 78.56 93 LEU A CA 1
ATOM 788 C C . LEU A 1 93 ? -6.560 7.499 8.905 1.00 78.56 93 LEU A C 1
ATOM 790 O O . LEU A 1 93 ? -7.782 7.416 8.955 1.00 78.56 93 LEU A O 1
ATOM 794 N N . ARG A 1 94 ? -5.819 7.923 9.929 1.00 75.69 94 ARG A N 1
ATOM 795 C CA . ARG A 1 94 ? -6.401 8.341 11.193 1.00 75.69 94 ARG A CA 1
ATOM 796 C C . ARG A 1 94 ? -7.310 9.548 11.001 1.00 75.69 94 ARG A C 1
ATOM 798 O O . ARG A 1 94 ? -8.427 9.545 11.500 1.00 75.69 94 ARG A O 1
ATOM 805 N N . GLU A 1 95 ? -6.839 10.569 10.294 1.00 73.50 95 GLU A N 1
ATOM 806 C CA . GLU A 1 95 ? -7.623 11.772 10.027 1.00 73.50 95 GLU A CA 1
ATOM 807 C C . GLU A 1 95 ? -8.920 11.441 9.282 1.00 73.50 95 GLU A C 1
ATOM 809 O O . GLU A 1 95 ? -9.987 11.840 9.743 1.00 73.50 95 GLU A O 1
ATOM 814 N N . LYS A 1 96 ? -8.847 10.628 8.224 1.00 73.69 96 LYS A N 1
ATOM 815 C CA . LYS A 1 96 ? -10.005 10.275 7.397 1.00 73.69 96 LYS A CA 1
ATOM 816 C C . LYS A 1 96 ? -10.981 9.314 8.065 1.00 73.69 96 LYS A C 1
ATOM 818 O O . LYS A 1 96 ? -12.175 9.594 8.106 1.00 73.69 96 LYS A O 1
ATOM 823 N N . ILE A 1 97 ? -10.496 8.221 8.652 1.00 71.06 97 ILE A N 1
ATOM 824 C CA . ILE A 1 97 ? -11.363 7.236 9.315 1.00 71.06 97 ILE A CA 1
ATOM 825 C C . ILE A 1 97 ? -12.031 7.862 10.547 1.00 71.06 97 ILE A C 1
ATOM 827 O O . ILE A 1 97 ? -13.235 7.711 10.731 1.00 71.06 97 ILE A O 1
ATOM 831 N N . ILE A 1 98 ? -11.303 8.628 11.372 1.00 66.62 98 ILE A N 1
ATOM 832 C CA . ILE A 1 98 ? -11.905 9.268 12.556 1.00 66.62 98 ILE A CA 1
ATOM 833 C C . ILE A 1 98 ? -12.904 10.355 12.162 1.00 66.62 98 ILE A C 1
ATOM 835 O O . ILE A 1 98 ? -13.951 10.461 12.803 1.00 66.62 98 ILE A O 1
ATOM 839 N N . ARG A 1 99 ? -12.605 11.182 11.152 1.00 64.38 99 ARG A N 1
ATOM 840 C CA . ARG A 1 99 ? -13.553 12.209 10.694 1.00 64.38 99 ARG A CA 1
ATOM 841 C C . ARG A 1 99 ? -14.815 11.588 10.113 1.00 64.38 99 ARG A C 1
ATOM 843 O O . ARG A 1 99 ? -15.893 12.004 10.531 1.00 64.38 99 ARG A O 1
ATOM 850 N N . GLY A 1 100 ? -14.684 10.546 9.290 1.00 58.94 100 GLY A N 1
ATOM 851 C CA . GLY A 1 100 ? -15.822 9.762 8.806 1.00 58.94 100 GLY A CA 1
ATOM 852 C C . GLY A 1 100 ? -16.683 9.197 9.941 1.00 58.94 100 GLY A C 1
ATOM 853 O O . GLY A 1 100 ? -17.906 9.256 9.880 1.00 58.94 100 GLY A O 1
ATOM 854 N N . ILE A 1 101 ? -16.065 8.749 11.042 1.00 56.06 101 ILE A N 1
ATOM 855 C CA . ILE A 1 101 ? -16.792 8.268 12.233 1.00 56.06 101 ILE A CA 1
ATOM 856 C C . ILE A 1 101 ? -17.494 9.411 12.996 1.00 56.06 101 ILE A C 1
ATOM 858 O O . ILE A 1 101 ? -18.594 9.221 13.516 1.00 56.06 101 ILE A O 1
ATOM 862 N N . LYS A 1 102 ? -16.865 10.587 13.127 1.00 52.12 102 LYS A N 1
ATOM 863 C CA . LYS A 1 102 ? -17.361 11.689 13.978 1.00 52.12 102 LYS A CA 1
ATOM 864 C C . LYS A 1 102 ? -18.372 12.611 13.293 1.00 52.12 102 LYS A C 1
ATOM 866 O O . LYS A 1 102 ? -19.146 13.263 13.990 1.00 52.12 102 LYS A O 1
ATOM 871 N N . MET A 1 103 ? -18.370 12.705 11.967 1.00 49.22 103 MET A N 1
ATOM 872 C CA . MET A 1 103 ? -19.161 13.688 11.223 1.00 49.22 103 MET A CA 1
ATOM 873 C C . MET A 1 103 ? -20.140 12.993 10.275 1.00 49.22 103 MET A C 1
ATOM 875 O O . MET A 1 103 ? -19.832 12.755 9.118 1.00 49.22 103 MET A O 1
ATOM 879 N N . LYS A 1 104 ? -21.359 12.714 10.749 1.00 49.38 104 LYS A N 1
ATOM 880 C CA . LYS A 1 104 ? -22.425 12.121 9.920 1.00 49.38 104 LYS A CA 1
ATOM 881 C C . LYS A 1 104 ? -23.098 13.083 8.925 1.00 49.38 104 LYS A C 1
ATOM 883 O O . LYS A 1 104 ? -23.942 12.620 8.177 1.00 49.38 104 LYS A O 1
ATOM 888 N N . ASN A 1 105 ? -22.787 14.389 8.923 1.00 41.66 105 ASN A N 1
ATOM 889 C CA . ASN A 1 105 ? -23.678 15.392 8.308 1.00 41.66 105 ASN A CA 1
ATOM 890 C C . ASN A 1 105 ? -23.035 16.539 7.496 1.00 41.66 105 ASN A C 1
ATOM 892 O O . ASN A 1 105 ? -23.748 17.493 7.202 1.00 41.66 105 ASN A O 1
ATOM 896 N N . ASN A 1 106 ? -21.750 16.518 7.109 1.00 42.78 106 ASN A N 1
ATOM 897 C CA . ASN A 1 106 ? -21.281 17.458 6.069 1.00 42.78 106 ASN A CA 1
ATOM 898 C C . ASN A 1 106 ? -19.865 17.158 5.525 1.00 42.78 106 ASN A C 1
ATOM 900 O O . ASN A 1 106 ? -18.882 17.372 6.231 1.00 42.78 106 ASN A O 1
ATOM 904 N N . TYR A 1 107 ? -19.825 16.830 4.227 1.00 44.69 107 TYR A N 1
ATOM 905 C CA . TYR A 1 107 ? -18.724 16.880 3.244 1.00 44.69 107 TYR A CA 1
ATOM 906 C C . TYR A 1 107 ? -17.661 15.758 3.130 1.00 44.69 107 TYR A C 1
ATOM 908 O O . TYR A 1 107 ? -17.088 15.290 4.101 1.00 44.69 107 TYR A O 1
ATOM 916 N N . ASP A 1 108 ? -17.362 15.501 1.842 1.00 46.78 108 ASP A N 1
ATOM 917 C CA . ASP A 1 108 ? -16.432 14.597 1.134 1.00 46.78 108 ASP A CA 1
ATOM 918 C C . ASP A 1 108 ? -16.875 13.125 0.941 1.00 46.78 108 ASP A C 1
ATOM 920 O O . ASP A 1 108 ? -17.158 12.397 1.886 1.00 46.78 108 ASP A O 1
ATOM 924 N N . PHE A 1 109 ? -16.910 12.671 -0.325 1.00 44.88 109 PHE A N 1
ATOM 925 C CA . PHE A 1 109 ? -17.395 11.341 -0.776 1.00 44.88 109 PHE A CA 1
ATOM 926 C C . PHE A 1 109 ? -16.675 10.164 -0.097 1.00 44.88 109 PHE A C 1
ATOM 928 O O . PHE A 1 109 ? -17.162 9.031 -0.064 1.00 44.88 109 PHE A O 1
ATOM 935 N N . PHE A 1 110 ? -15.486 10.446 0.424 1.00 51.38 110 PHE A N 1
ATOM 936 C CA . PHE A 1 110 ? -14.623 9.522 1.131 1.00 51.38 110 PHE A CA 1
ATOM 937 C C . PHE A 1 110 ? -15.127 9.206 2.541 1.00 51.38 110 PHE A C 1
ATOM 939 O O . PHE A 1 110 ? -15.082 8.053 2.961 1.00 51.38 110 PHE A O 1
ATOM 946 N N . ASP A 1 111 ? -15.657 10.199 3.252 1.00 53.69 111 ASP A N 1
ATOM 947 C CA . ASP A 1 111 ? -15.860 10.122 4.698 1.00 53.69 111 ASP A CA 1
ATOM 948 C C . ASP A 1 111 ? -17.095 9.269 5.058 1.00 53.69 111 ASP A C 1
ATOM 950 O O . ASP A 1 111 ? -17.036 8.469 5.991 1.00 53.69 111 ASP A O 1
ATOM 954 N N . GLU A 1 112 ? -18.161 9.298 4.247 1.00 52.75 112 GLU A N 1
ATOM 955 C CA . GLU A 1 112 ? -19.341 8.425 4.421 1.00 52.75 112 GLU A CA 1
ATOM 956 C C . GLU A 1 112 ? -19.043 6.941 4.144 1.00 52.75 112 GLU A C 1
ATOM 958 O O . GLU A 1 112 ? -19.696 6.039 4.674 1.00 52.75 112 GLU A O 1
ATOM 963 N N . LYS A 1 113 ? -18.037 6.659 3.309 1.00 56.62 113 LYS A N 1
ATOM 964 C CA . LYS A 1 113 ? -17.680 5.296 2.901 1.00 56.62 113 LYS A CA 1
ATOM 965 C C . LYS A 1 113 ? -16.613 4.660 3.785 1.00 56.62 113 LYS A C 1
ATOM 967 O O . LYS A 1 113 ? -16.298 3.488 3.561 1.00 56.62 113 LYS A O 1
ATOM 972 N N . LEU A 1 114 ? -16.094 5.367 4.788 1.00 60.59 114 LEU A N 1
ATOM 973 C CA . LEU A 1 114 ? -14.978 4.909 5.616 1.00 60.59 114 LEU A CA 1
ATOM 974 C C . LEU A 1 114 ? -15.360 4.152 6.908 1.00 60.59 114 LEU A C 1
ATOM 976 O O . LEU A 1 114 ? -14.477 3.778 7.674 1.00 60.59 114 LEU A O 1
ATOM 980 N N . ASP A 1 115 ? -16.644 3.862 7.135 1.00 62.62 115 ASP A N 1
ATOM 981 C CA . ASP A 1 115 ? -17.076 3.004 8.252 1.00 62.62 115 ASP A CA 1
ATOM 982 C C . ASP A 1 115 ? -16.856 1.500 7.951 1.00 62.62 115 ASP A C 1
ATOM 984 O O . ASP A 1 115 ? -17.028 1.054 6.814 1.00 62.62 115 ASP A O 1
ATOM 988 N N . GLY A 1 116 ? -16.498 0.689 8.947 1.00 73.12 116 GLY A N 1
ATOM 989 C CA . GLY A 1 116 ? -16.265 -0.760 8.813 1.00 73.12 116 GLY A CA 1
ATOM 990 C C . GLY A 1 116 ? -14.836 -1.206 8.447 1.00 73.12 116 GLY A C 1
ATOM 991 O O . GLY A 1 116 ? -13.875 -0.452 8.534 1.00 73.12 116 GLY A O 1
ATOM 992 N N . GLU A 1 117 ? -14.673 -2.484 8.089 1.00 86.62 117 GLU A N 1
ATOM 993 C CA . GLU A 1 117 ? -13.351 -3.088 7.845 1.00 86.62 117 GLU A CA 1
ATOM 994 C C . GLU A 1 117 ? -12.787 -2.783 6.441 1.00 86.62 117 GLU A C 1
ATOM 996 O O . GLU A 1 117 ? -13.486 -2.901 5.429 1.00 86.62 117 GLU A O 1
ATOM 1001 N N . PHE A 1 118 ? -11.484 -2.505 6.378 1.00 91.31 118 PHE A N 1
ATOM 1002 C CA . PHE A 1 118 ? -10.684 -2.305 5.172 1.00 91.31 118 PHE A CA 1
ATOM 1003 C C . PHE A 1 118 ? -9.648 -3.408 4.996 1.00 91.31 118 PHE A C 1
ATOM 1005 O O . PHE A 1 118 ? -9.012 -3.858 5.949 1.00 91.31 118 PHE A O 1
ATOM 1012 N N . ILE A 1 119 ? -9.405 -3.781 3.743 1.00 95.06 119 ILE A N 1
ATOM 1013 C CA . ILE A 1 119 ? -8.268 -4.612 3.359 1.00 95.06 119 ILE A CA 1
ATOM 1014 C C . ILE A 1 119 ? -7.179 -3.713 2.769 1.00 95.06 119 ILE A C 1
ATOM 1016 O O . ILE A 1 119 ? -7.388 -3.066 1.746 1.00 95.06 119 ILE A O 1
ATOM 1020 N N . LEU A 1 120 ? -6.010 -3.678 3.404 1.00 96.06 120 LEU A N 1
ATOM 1021 C CA . LEU A 1 120 ? -4.829 -2.969 2.920 1.00 96.06 120 LEU A CA 1
ATOM 1022 C C . LEU A 1 120 ? -4.060 -3.866 1.947 1.00 96.06 120 LEU A C 1
ATOM 1024 O O . LEU A 1 120 ? -3.554 -4.922 2.335 1.00 96.06 120 LEU A O 1
ATOM 1028 N N . ILE A 1 121 ? -3.953 -3.436 0.692 1.00 97.12 121 ILE A N 1
ATOM 1029 C CA . ILE A 1 121 ? -3.318 -4.194 -0.388 1.00 97.12 121 ILE A CA 1
ATOM 1030 C C . ILE A 1 121 ? -2.213 -3.337 -1.023 1.00 97.12 121 ILE A C 1
ATOM 1032 O O . ILE A 1 121 ? -2.481 -2.223 -1.471 1.00 97.12 121 ILE A O 1
ATOM 1036 N N . PRO A 1 122 ? -0.965 -3.826 -1.098 1.00 96.88 122 PRO A N 1
ATOM 1037 C CA . PRO A 1 122 ? 0.094 -3.163 -1.843 1.00 96.88 122 PRO A CA 1
ATOM 1038 C C . PRO A 1 122 ? -0.059 -3.430 -3.345 1.00 96.88 122 PRO A C 1
ATOM 1040 O O . PRO A 1 122 ? -0.440 -4.529 -3.749 1.00 96.88 122 PRO A O 1
ATOM 1043 N N . ILE A 1 123 ? 0.320 -2.474 -4.194 1.00 95.19 123 ILE A N 1
ATOM 1044 C CA . ILE A 1 123 ? 0.473 -2.735 -5.626 1.00 95.19 123 ILE A CA 1
ATOM 1045 C C . ILE A 1 123 ? 1.565 -3.799 -5.825 1.00 95.19 123 ILE A C 1
ATOM 1047 O O . ILE A 1 123 ? 2.707 -3.619 -5.379 1.00 95.19 123 ILE A O 1
ATOM 1051 N N . PRO A 1 124 ? 1.255 -4.925 -6.492 1.00 94.12 124 PRO A N 1
ATOM 1052 C CA . PRO A 1 124 ? 2.230 -5.975 -6.699 1.00 94.12 124 PRO A CA 1
ATOM 1053 C C . PRO A 1 124 ? 3.191 -5.605 -7.828 1.00 94.12 124 PRO A C 1
ATOM 1055 O O . PRO A 1 124 ? 2.837 -5.011 -8.855 1.00 94.12 124 PRO A O 1
ATOM 1058 N N . ILE A 1 125 ? 4.436 -6.036 -7.663 1.00 90.75 125 ILE A N 1
ATOM 1059 C CA . ILE A 1 125 ? 5.437 -6.019 -8.725 1.00 90.75 125 ILE A CA 1
ATOM 1060 C C . ILE A 1 125 ? 5.507 -7.390 -9.399 1.00 90.75 125 ILE A C 1
ATOM 1062 O O . ILE A 1 125 ? 5.283 -8.425 -8.777 1.00 90.75 125 ILE A O 1
ATOM 1066 N N . HIS A 1 126 ? 5.852 -7.405 -10.686 1.00 90.25 126 HIS A N 1
ATOM 1067 C CA . HIS A 1 126 ? 6.055 -8.654 -11.417 1.00 90.25 126 HIS A CA 1
ATOM 1068 C C . HIS A 1 126 ? 7.216 -9.473 -10.820 1.00 90.25 126 HIS A C 1
ATOM 1070 O O . HIS A 1 126 ? 8.221 -8.890 -10.400 1.00 90.25 126 HIS A O 1
ATOM 1076 N N . LYS A 1 127 ? 7.134 -10.813 -10.878 1.00 88.06 127 LYS A N 1
ATOM 1077 C CA . LYS A 1 127 ? 8.141 -11.753 -10.335 1.00 88.06 127 LYS A CA 1
ATOM 1078 C C . LYS A 1 127 ? 9.576 -11.398 -10.735 1.00 88.06 127 LYS A C 1
ATOM 1080 O O . LYS A 1 127 ? 10.438 -11.310 -9.875 1.00 88.06 127 LYS A O 1
ATOM 1085 N N . ARG A 1 128 ? 9.805 -11.070 -12.011 1.00 86.44 128 ARG A N 1
ATOM 1086 C CA . ARG A 1 128 ? 11.111 -10.603 -12.516 1.00 86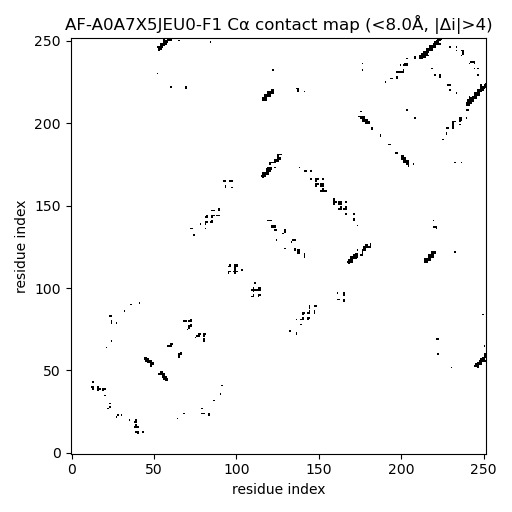.44 128 ARG A CA 1
ATOM 1087 C C . ARG A 1 128 ? 11.650 -9.377 -11.763 1.00 86.44 128 ARG A C 1
ATOM 1089 O O . ARG A 1 128 ? 12.791 -9.400 -11.326 1.00 86.44 128 ARG A O 1
ATOM 1096 N N . ARG A 1 129 ? 10.828 -8.339 -11.540 1.00 85.69 129 ARG A N 1
ATOM 1097 C CA . ARG A 1 129 ? 11.250 -7.158 -10.753 1.00 85.69 129 ARG A CA 1
ATOM 1098 C C . ARG A 1 129 ? 11.506 -7.516 -9.294 1.00 85.69 129 ARG A C 1
ATOM 1100 O O . ARG A 1 129 ? 12.376 -6.920 -8.670 1.00 85.69 129 ARG A O 1
ATOM 1107 N N . ARG A 1 130 ? 10.736 -8.465 -8.754 1.00 88.12 130 ARG A N 1
ATOM 1108 C CA . ARG A 1 130 ? 10.933 -8.972 -7.394 1.00 88.12 130 ARG A CA 1
ATOM 1109 C C . ARG A 1 130 ? 12.270 -9.696 -7.264 1.00 88.12 130 ARG A C 1
ATOM 1111 O O . ARG A 1 130 ? 12.955 -9.467 -6.283 1.00 88.12 130 ARG A O 1
ATOM 1118 N N . SER A 1 131 ? 12.667 -10.486 -8.260 1.00 87.69 131 SER A N 1
ATOM 1119 C CA . SER A 1 131 ? 13.990 -11.119 -8.315 1.00 87.69 131 SER A CA 1
ATOM 1120 C C . SER A 1 131 ? 15.120 -10.100 -8.492 1.00 87.69 131 SER A C 1
ATOM 1122 O O . SER A 1 131 ? 16.127 -10.200 -7.809 1.00 87.69 131 SER A O 1
ATOM 1124 N N . GLU A 1 132 ? 14.942 -9.093 -9.356 1.00 85.06 132 GLU A N 1
ATOM 1125 C CA . GLU A 1 132 ? 15.940 -8.033 -9.592 1.00 85.06 132 GLU A CA 1
ATOM 1126 C C . GLU A 1 132 ? 16.202 -7.178 -8.341 1.00 85.06 132 GLU A C 1
ATOM 1128 O O . GLU A 1 132 ? 17.329 -6.758 -8.101 1.00 85.06 132 GLU A O 1
ATOM 1133 N N . ARG A 1 133 ? 15.155 -6.879 -7.560 1.00 83.25 133 ARG A N 1
ATOM 1134 C CA . ARG A 1 133 ? 15.243 -5.971 -6.404 1.00 83.25 133 ARG A CA 1
ATOM 1135 C C . ARG A 1 133 ? 15.293 -6.679 -5.054 1.00 83.25 133 ARG A C 1
ATOM 1137 O O . ARG A 1 133 ? 15.679 -6.053 -4.080 1.00 83.25 133 ARG A O 1
ATOM 1144 N N . GLY A 1 134 ? 14.845 -7.927 -4.964 1.00 87.12 134 GLY A N 1
ATOM 1145 C CA . GLY A 1 134 ? 14.692 -8.686 -3.717 1.00 87.12 134 GLY A CA 1
ATOM 1146 C C . GLY A 1 134 ?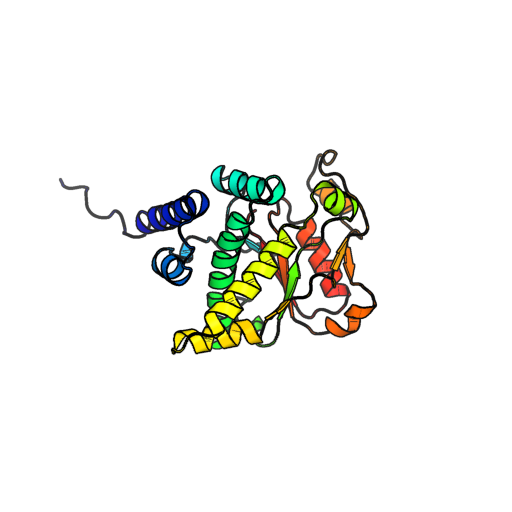 13.436 -8.355 -2.896 1.00 87.12 134 GLY A C 1
ATOM 1147 O O . GLY A 1 134 ? 13.039 -9.150 -2.049 1.00 87.12 134 GLY A O 1
ATOM 1148 N N . PHE A 1 135 ? 12.770 -7.220 -3.143 1.00 87.69 135 PHE A N 1
ATOM 1149 C CA . PHE A 1 135 ? 11.619 -6.755 -2.356 1.00 87.69 135 PHE A CA 1
ATOM 1150 C C . PHE A 1 135 ? 10.610 -5.939 -3.180 1.00 87.69 135 PHE A C 1
ATOM 1152 O O . PHE A 1 135 ? 10.902 -5.480 -4.289 1.00 87.69 135 PHE A O 1
ATOM 1159 N N . ASN A 1 136 ? 9.418 -5.732 -2.607 1.00 92.19 136 ASN A N 1
ATOM 1160 C CA . ASN A 1 136 ? 8.400 -4.802 -3.098 1.00 92.19 136 ASN A CA 1
ATOM 1161 C C . ASN A 1 136 ? 8.264 -3.627 -2.120 1.00 92.19 136 ASN A C 1
ATOM 1163 O O . ASN A 1 136 ? 7.948 -3.817 -0.948 1.00 92.19 136 ASN A O 1
ATOM 1167 N N . GLN A 1 137 ? 8.480 -2.411 -2.617 1.00 91.06 137 GLN A N 1
ATOM 1168 C CA . GLN A 1 137 ? 8.429 -1.177 -1.830 1.00 91.06 137 GLN A CA 1
ATOM 1169 C C . GLN A 1 137 ? 7.053 -0.974 -1.184 1.00 91.06 137 GLN A C 1
ATOM 1171 O O . GLN A 1 137 ? 6.962 -0.550 -0.035 1.00 91.06 137 GLN A O 1
ATOM 1176 N N . CYS A 1 138 ? 5.987 -1.322 -1.906 1.00 93.50 138 CYS A N 1
ATOM 1177 C CA . CYS A 1 138 ? 4.621 -1.169 -1.422 1.00 93.50 138 CYS A CA 1
ATOM 1178 C C . CYS A 1 138 ? 4.307 -2.179 -0.309 1.00 93.50 138 CYS A C 1
ATOM 1180 O O . CYS A 1 138 ? 3.614 -1.837 0.643 1.00 93.50 138 CYS A O 1
ATOM 1182 N N . GLU A 1 139 ? 4.860 -3.399 -0.379 1.00 94.94 139 GLU A N 1
ATOM 1183 C CA . GLU A 1 139 ? 4.740 -4.384 0.710 1.00 94.94 139 GLU A CA 1
ATOM 1184 C C . GLU A 1 139 ? 5.403 -3.859 1.988 1.00 94.94 139 GLU A C 1
ATOM 1186 O O . GLU A 1 139 ? 4.805 -3.927 3.058 1.00 94.94 139 GLU A O 1
ATOM 1191 N N . TRP A 1 140 ? 6.604 -3.281 1.885 1.00 93.12 140 TRP A N 1
ATOM 1192 C CA . TRP A 1 140 ? 7.285 -2.677 3.034 1.00 93.12 140 TRP A CA 1
ATOM 1193 C C . TRP A 1 140 ? 6.522 -1.507 3.637 1.00 93.12 140 TRP A C 1
ATOM 1195 O O . TRP A 1 140 ? 6.404 -1.436 4.859 1.00 93.12 140 TRP A O 1
ATOM 1205 N N . LEU A 1 141 ? 5.978 -0.631 2.792 1.00 92.25 141 LEU A N 1
ATOM 1206 C CA . LEU A 1 141 ? 5.166 0.490 3.242 1.00 92.25 141 LEU A CA 1
ATOM 1207 C C . LEU A 1 141 ? 3.946 -0.008 4.028 1.00 92.25 141 LEU A C 1
ATOM 1209 O O . LEU A 1 141 ? 3.729 0.430 5.155 1.00 92.25 141 LEU A O 1
ATOM 1213 N N . CYS A 1 142 ? 3.200 -0.977 3.489 1.00 95.06 142 CYS A N 1
ATOM 1214 C CA . CYS A 1 142 ? 2.061 -1.582 4.183 1.00 95.06 142 CYS A CA 1
ATOM 1215 C C . CYS A 1 142 ? 2.467 -2.275 5.493 1.00 95.06 142 CYS A C 1
ATOM 1217 O O . CYS A 1 142 ? 1.803 -2.102 6.511 1.00 95.06 142 CYS A O 1
ATOM 1219 N N . GLU A 1 143 ? 3.569 -3.029 5.504 1.00 94.62 143 GLU A N 1
ATOM 1220 C CA . GLU A 1 143 ? 4.085 -3.657 6.726 1.00 94.62 143 GLU A CA 1
ATOM 1221 C C . GLU A 1 143 ? 4.425 -2.628 7.806 1.00 94.62 143 GLU A C 1
ATOM 1223 O O . GLU A 1 143 ? 4.115 -2.833 8.980 1.00 94.62 143 GLU A O 1
ATOM 1228 N N . ASP A 1 144 ? 5.082 -1.533 7.426 1.00 91.88 144 ASP A N 1
ATOM 1229 C CA . ASP A 1 144 ? 5.484 -0.494 8.363 1.00 91.88 144 ASP A CA 1
ATOM 1230 C C . ASP A 1 144 ? 4.262 0.305 8.862 1.00 91.88 144 ASP A C 1
ATOM 1232 O O . ASP A 1 144 ? 4.214 0.625 10.050 1.00 91.88 144 ASP A O 1
ATOM 1236 N N . ILE A 1 145 ? 3.226 0.511 8.033 1.00 90.56 145 ILE A N 1
ATOM 1237 C CA . ILE A 1 145 ? 1.920 1.064 8.454 1.00 90.56 145 ILE A CA 1
ATOM 1238 C C . ILE A 1 145 ? 1.311 0.199 9.562 1.00 90.56 145 ILE A C 1
ATOM 1240 O O . ILE A 1 145 ? 1.016 0.694 10.651 1.00 90.56 145 ILE A O 1
ATOM 1244 N N . ILE A 1 146 ? 1.183 -1.111 9.330 1.00 92.38 146 ILE A N 1
ATOM 1245 C CA . ILE A 1 146 ? 0.602 -2.037 10.314 1.00 92.38 146 ILE A CA 1
ATOM 1246 C C . ILE A 1 146 ? 1.423 -2.065 11.607 1.00 92.38 146 ILE A C 1
ATOM 1248 O O . ILE A 1 146 ? 0.858 -2.077 12.700 1.00 92.38 146 ILE A O 1
ATOM 1252 N N . LYS A 1 147 ? 2.759 -2.037 11.513 1.00 89.69 147 LYS A N 1
ATOM 1253 C CA . LYS A 1 147 ? 3.640 -1.981 12.690 1.00 89.69 147 LYS A CA 1
ATOM 1254 C C . LYS A 1 147 ? 3.443 -0.704 13.502 1.00 89.69 147 LYS A C 1
ATOM 1256 O O . LYS A 1 147 ? 3.418 -0.782 14.730 1.00 89.69 147 LYS A O 1
ATOM 1261 N N . ILE A 1 148 ? 3.319 0.449 12.843 1.00 84.12 148 ILE A N 1
ATOM 1262 C CA . ILE A 1 148 ? 3.095 1.739 13.506 1.00 84.12 148 ILE A CA 1
ATOM 1263 C C . ILE A 1 148 ? 1.741 1.732 14.217 1.00 84.12 148 ILE A C 1
ATOM 1265 O O . ILE A 1 148 ? 1.699 1.999 15.420 1.00 84.12 148 ILE A O 1
ATOM 1269 N N . LEU A 1 149 ? 0.671 1.343 13.517 1.00 83.38 149 LEU A N 1
ATOM 1270 C CA . LEU A 1 149 ? -0.674 1.239 14.089 1.00 83.38 149 LEU A CA 1
ATOM 1271 C C . LEU A 1 149 ? -0.699 0.279 15.292 1.00 83.38 149 LEU A C 1
ATOM 1273 O O . LEU A 1 149 ? -1.214 0.624 16.355 1.00 83.38 149 LEU A O 1
ATOM 1277 N N . ARG A 1 150 ? -0.044 -0.886 15.182 1.00 84.50 150 ARG A N 1
ATOM 1278 C CA . ARG A 1 150 ? 0.060 -1.863 16.278 1.00 84.50 150 ARG A CA 1
ATOM 1279 C C . ARG A 1 150 ? 0.837 -1.332 17.484 1.00 84.50 150 ARG A C 1
ATOM 1281 O O . ARG A 1 150 ? 0.401 -1.520 18.613 1.00 84.50 150 ARG A O 1
ATOM 1288 N N . LYS A 1 151 ? 1.994 -0.690 17.274 1.00 79.44 151 LYS A N 1
ATOM 1289 C CA . LYS A 1 151 ? 2.828 -0.146 18.367 1.00 79.44 151 LYS A CA 1
ATOM 1290 C C . LYS A 1 151 ? 2.110 0.970 19.127 1.00 79.44 151 LYS A C 1
ATOM 1292 O O . LYS A 1 151 ? 2.352 1.173 20.313 1.00 79.44 151 LYS A O 1
ATOM 1297 N N . GLN A 1 152 ? 1.264 1.725 18.439 1.00 68.62 152 GLN A N 1
ATOM 1298 C CA . GLN A 1 152 ? 0.478 2.783 19.061 1.00 68.62 152 GLN A CA 1
ATOM 1299 C C . GLN A 1 152 ? -0.714 2.234 19.839 1.00 68.62 152 GLN A C 1
ATOM 1301 O O . GLN A 1 152 ? -1.092 2.854 20.828 1.00 68.62 152 GLN A O 1
ATOM 1306 N N . ASN A 1 153 ? -1.228 1.061 19.455 1.00 59.19 153 ASN A N 1
ATOM 1307 C CA . ASN A 1 153 ? -2.347 0.424 20.142 1.00 59.19 153 ASN A CA 1
ATOM 1308 C C . ASN A 1 153 ? -2.022 0.035 21.598 1.00 59.19 153 ASN A C 1
ATOM 1310 O O . ASN A 1 153 ? -2.847 0.129 22.499 1.00 59.19 153 ASN A O 1
ATOM 1314 N N . THR A 1 154 ? -0.763 -0.297 21.880 1.00 59.44 154 THR A N 1
ATOM 1315 C CA . THR A 1 154 ? -0.333 -0.755 23.210 1.00 59.44 154 THR A CA 1
ATOM 1316 C C . THR A 1 154 ? -0.120 0.362 24.247 1.00 59.44 154 THR A C 1
ATOM 1318 O O . THR A 1 154 ? 0.416 0.087 25.317 1.00 59.44 154 THR A O 1
ATOM 1321 N N . ARG A 1 155 ? -0.459 1.628 23.960 1.00 60.59 155 ARG A N 1
ATOM 1322 C CA . ARG A 1 155 ? -0.270 2.773 24.885 1.00 60.59 155 ARG A CA 1
ATOM 1323 C C . ARG A 1 155 ? -1.594 3.147 25.564 1.00 60.59 155 ARG A C 1
ATOM 1325 O O . ARG A 1 155 ? -2.624 3.109 24.926 1.00 60.59 155 ARG A O 1
ATOM 1332 N N . THR A 1 156 ? -1.639 3.573 26.822 1.00 45.62 156 THR A N 1
ATOM 1333 C CA . THR A 1 156 ? -2.910 3.977 27.472 1.00 45.62 156 THR A CA 1
ATOM 1334 C C . THR A 1 156 ? -3.210 5.475 27.289 1.00 45.62 156 THR A C 1
ATOM 1336 O O . THR A 1 156 ? -2.335 6.313 27.492 1.00 45.62 156 THR A O 1
ATOM 1339 N N . GLY A 1 157 ? -4.441 5.828 26.882 1.00 58.62 157 GLY A N 1
ATOM 1340 C CA . GLY A 1 157 ? -4.902 7.219 26.716 1.00 58.62 157 GLY A CA 1
ATOM 1341 C C . GLY A 1 157 ? -6.075 7.389 25.733 1.00 58.62 157 GLY A C 1
ATOM 1342 O O . GLY A 1 157 ? -6.342 6.524 24.905 1.00 58.62 157 GLY A O 1
ATOM 1343 N N . GLN A 1 158 ? -6.781 8.526 25.783 1.00 52.62 158 GLN A N 1
ATOM 1344 C CA . GLN A 1 158 ? -7.976 8.787 24.954 1.00 52.62 158 GLN A CA 1
ATOM 1345 C C . GLN A 1 158 ? -7.671 8.782 23.440 1.00 52.62 158 GLN A C 1
ATOM 1347 O O . GLN A 1 158 ? -8.451 8.258 22.650 1.00 52.62 158 GLN A O 1
ATOM 1352 N N . ARG A 1 159 ? -6.489 9.284 23.048 1.00 56.28 159 ARG A N 1
ATOM 1353 C CA . ARG A 1 159 ? -5.957 9.226 21.671 1.00 56.28 159 ARG A CA 1
ATOM 1354 C C . ARG A 1 159 ? -5.602 7.798 21.240 1.00 56.28 159 ARG A C 1
ATOM 1356 O O . ARG A 1 159 ? -5.621 7.500 20.050 1.00 56.28 159 ARG A O 1
ATOM 1363 N N . THR A 1 160 ? -5.322 6.905 22.190 1.00 58.66 160 THR A N 1
ATOM 1364 C CA . THR A 1 160 ? -5.091 5.491 21.889 1.00 58.66 160 THR A CA 1
ATOM 1365 C C . THR A 1 160 ? -6.374 4.801 21.448 1.00 58.66 160 THR A C 1
ATOM 1367 O O . THR A 1 160 ? -6.349 4.056 20.479 1.00 58.66 160 THR A O 1
ATOM 1370 N N . ASN A 1 161 ? -7.520 5.113 22.059 1.00 61.91 161 ASN A N 1
ATOM 1371 C CA . ASN A 1 161 ? -8.792 4.474 21.700 1.00 61.91 161 ASN A CA 1
ATOM 1372 C C . ASN A 1 161 ? -9.164 4.677 20.221 1.00 61.91 161 ASN A C 1
ATOM 1374 O O . ASN A 1 161 ? -9.765 3.800 19.607 1.00 61.91 161 ASN A O 1
ATOM 1378 N N . GLU A 1 162 ? -8.794 5.813 19.631 1.00 65.38 162 GLU A N 1
ATOM 1379 C CA . GLU A 1 162 ? -9.032 6.078 18.212 1.00 65.38 162 GLU A CA 1
ATOM 1380 C C . GLU A 1 162 ? -8.067 5.306 17.304 1.00 65.38 162 GLU A C 1
ATOM 1382 O O . GLU A 1 162 ? -8.477 4.764 16.280 1.00 65.38 162 GLU A O 1
ATOM 1387 N N . ILE A 1 163 ? -6.793 5.211 17.691 1.00 65.56 163 ILE A N 1
ATOM 1388 C CA . ILE A 1 163 ? -5.784 4.454 16.941 1.00 65.56 163 ILE A CA 1
ATOM 1389 C C . ILE A 1 163 ? -6.071 2.947 17.005 1.00 65.56 163 ILE A C 1
ATOM 1391 O O . ILE A 1 163 ? -5.907 2.254 16.002 1.00 65.56 163 ILE A O 1
ATOM 1395 N N . ASN A 1 164 ? -6.567 2.457 18.142 1.00 71.50 164 ASN A N 1
ATOM 1396 C CA . ASN A 1 164 ? -6.977 1.063 18.333 1.00 71.50 164 ASN A CA 1
ATOM 1397 C C . ASN A 1 164 ? -8.069 0.687 17.344 1.00 71.50 164 ASN A C 1
ATOM 1399 O O . ASN A 1 164 ? -7.937 -0.312 16.643 1.00 71.50 164 ASN A O 1
ATOM 1403 N N . ARG A 1 165 ? -9.079 1.554 17.204 1.00 74.38 165 ARG A N 1
ATOM 1404 C CA . ARG A 1 165 ? -10.153 1.373 16.223 1.00 74.38 165 ARG A CA 1
ATOM 1405 C C . ARG A 1 165 ? -9.614 1.316 14.797 1.00 74.38 165 ARG A C 1
ATOM 1407 O O . ARG A 1 165 ? -9.954 0.398 14.064 1.00 74.38 165 ARG A O 1
ATOM 1414 N N . VAL A 1 166 ? -8.734 2.243 14.409 1.00 79.06 166 VAL A N 1
ATOM 1415 C CA . VAL A 1 166 ? -8.139 2.237 13.058 1.00 79.06 166 VAL A CA 1
ATOM 1416 C C . VAL A 1 166 ? -7.349 0.950 12.803 1.00 79.06 166 VAL A C 1
ATOM 1418 O O . VAL A 1 166 ? -7.470 0.360 11.733 1.00 79.06 166 VAL A O 1
ATOM 1421 N N . TYR A 1 167 ? -6.558 0.494 13.776 1.00 83.94 167 TYR A N 1
ATOM 1422 C CA . TYR A 1 167 ? -5.808 -0.756 13.665 1.00 83.94 167 TYR A CA 1
ATOM 1423 C C . TYR A 1 167 ? -6.729 -1.975 13.510 1.00 83.94 167 TYR A C 1
ATOM 1425 O O . TYR A 1 167 ? -6.488 -2.813 12.647 1.00 83.94 167 TYR A O 1
ATOM 1433 N N . GLU A 1 168 ? -7.792 -2.064 14.310 1.00 84.56 168 GLU A N 1
ATOM 1434 C CA . GLU A 1 168 ? -8.767 -3.162 14.265 1.00 84.56 168 GLU A CA 1
ATOM 1435 C C . GLU A 1 168 ? -9.553 -3.199 12.948 1.00 84.56 168 GLU A C 1
ATOM 1437 O O . GLU A 1 168 ? -9.899 -4.274 12.457 1.00 84.56 168 GLU A O 1
ATOM 1442 N N . MET A 1 169 ? -9.785 -2.036 12.338 1.00 86.31 169 MET A N 1
ATOM 1443 C CA . MET A 1 169 ? -10.489 -1.917 11.063 1.00 86.31 169 MET A CA 1
ATOM 1444 C C . MET A 1 169 ? -9.630 -2.314 9.858 1.00 86.31 169 MET A C 1
ATOM 1446 O O . MET A 1 169 ? -10.194 -2.543 8.794 1.00 86.31 169 MET A O 1
ATOM 1450 N N . ILE A 1 170 ? -8.298 -2.406 9.964 1.00 90.69 170 ILE A N 1
ATOM 1451 C CA . ILE A 1 170 ? -7.418 -2.618 8.802 1.00 90.69 170 ILE A CA 1
ATOM 1452 C C . ILE A 1 170 ? -6.776 -4.010 8.823 1.00 90.69 170 ILE A C 1
ATOM 1454 O O . ILE A 1 170 ? -5.956 -4.334 9.679 1.00 90.69 170 ILE A O 1
ATOM 1458 N N . LYS A 1 171 ? -7.065 -4.813 7.794 1.00 94.12 171 LYS A N 1
ATOM 1459 C CA . LYS A 1 171 ? -6.462 -6.136 7.561 1.00 94.12 171 LYS A CA 1
ATOM 1460 C C . LYS A 1 171 ? -5.479 -6.077 6.395 1.00 94.12 171 LYS A C 1
ATOM 1462 O O . LYS A 1 171 ? -5.858 -5.727 5.284 1.00 94.12 171 LYS A O 1
ATOM 1467 N N . TYR A 1 172 ? -4.213 -6.419 6.624 1.00 96.12 172 TYR A N 1
ATOM 1468 C CA . TYR A 1 172 ? -3.183 -6.398 5.578 1.00 96.12 172 TYR A CA 1
ATOM 1469 C C . TYR A 1 172 ? -3.096 -7.718 4.811 1.00 96.12 172 TYR A C 1
ATOM 1471 O O . TYR A 1 172 ? -2.897 -8.772 5.408 1.00 96.12 172 TYR A O 1
ATOM 1479 N N . GLU A 1 173 ? -3.190 -7.650 3.480 1.00 96.50 173 GLU A N 1
ATOM 1480 C CA . GLU A 1 173 ? -3.255 -8.825 2.609 1.00 96.50 173 GLU A CA 1
ATOM 1481 C C . GLU A 1 173 ? -2.467 -8.622 1.305 1.00 96.50 173 GLU A C 1
ATOM 1483 O O . GLU A 1 173 ? -2.996 -8.204 0.274 1.00 96.50 173 GLU A O 1
ATOM 1488 N N . LYS A 1 174 ? -1.172 -8.950 1.326 1.00 95.12 174 LYS A N 1
ATOM 1489 C CA . LYS A 1 174 ? -0.282 -8.741 0.169 1.00 95.12 174 LYS A CA 1
ATOM 1490 C C . LYS A 1 174 ? -0.481 -9.697 -1.002 1.00 95.12 174 LYS A C 1
ATOM 1492 O O . LYS A 1 174 ? -0.066 -9.389 -2.112 1.00 95.12 174 LYS A O 1
ATOM 1497 N N . ASP A 1 175 ? -1.069 -10.863 -0.753 1.00 94.88 175 ASP A N 1
ATOM 1498 C CA . ASP A 1 175 ? -1.156 -11.931 -1.750 1.00 94.88 175 ASP A CA 1
ATOM 1499 C C . ASP A 1 175 ? -2.456 -11.908 -2.562 1.00 94.88 175 ASP A C 1
ATOM 1501 O O . ASP A 1 175 ? -2.599 -12.732 -3.463 1.00 94.88 175 ASP A O 1
ATOM 1505 N N . ILE A 1 176 ? -3.390 -10.995 -2.271 1.00 96.12 176 ILE A N 1
ATOM 1506 C CA . ILE A 1 176 ? -4.678 -10.902 -2.975 1.00 96.12 176 ILE A CA 1
ATOM 1507 C C . ILE A 1 176 ? -4.473 -10.533 -4.439 1.00 96.12 176 ILE A C 1
ATOM 1509 O O . ILE A 1 176 ? -4.941 -11.253 -5.318 1.00 96.12 176 ILE A O 1
ATOM 1513 N N . LEU A 1 177 ? -3.770 -9.429 -4.687 1.00 96.56 177 LEU A N 1
ATOM 1514 C CA . LEU A 1 177 ? -3.522 -8.911 -6.023 1.00 96.56 177 LEU A CA 1
ATOM 1515 C C . LEU A 1 177 ? -2.155 -9.398 -6.505 1.00 96.56 177 LEU A C 1
ATOM 1517 O O . LEU A 1 177 ? -1.149 -9.247 -5.812 1.00 96.56 177 LEU A O 1
ATOM 1521 N N . ILE A 1 178 ? -2.103 -9.954 -7.708 1.00 94.50 178 ILE A N 1
ATOM 1522 C CA . ILE A 1 178 ? -0.863 -10.362 -8.366 1.00 94.50 178 ILE A CA 1
ATOM 1523 C C . ILE A 1 178 ? -0.696 -9.650 -9.698 1.00 94.50 178 ILE A C 1
ATOM 1525 O O . ILE A 1 178 ? -1.649 -9.140 -10.279 1.00 94.50 178 ILE A O 1
ATOM 1529 N N . ARG A 1 179 ? 0.550 -9.615 -10.170 1.00 93.25 179 ARG A N 1
ATOM 1530 C CA . ARG A 1 179 ? 0.922 -9.077 -11.475 1.00 93.25 179 ARG A CA 1
ATOM 1531 C C . ARG A 1 179 ? 1.586 -10.163 -12.308 1.00 93.25 179 ARG A C 1
ATOM 1533 O O . ARG A 1 179 ? 2.737 -10.513 -12.032 1.00 93.25 179 ARG A O 1
ATOM 1540 N N . ASN A 1 180 ? 0.873 -10.662 -13.311 1.00 84.50 180 ASN A N 1
ATOM 1541 C CA . ASN A 1 180 ? 1.314 -11.800 -14.123 1.00 84.50 180 ASN A CA 1
ATOM 1542 C C . ASN A 1 180 ? 2.205 -11.396 -15.292 1.00 84.50 180 ASN A C 1
ATOM 1544 O O . ASN A 1 180 ? 3.067 -12.173 -15.686 1.00 84.50 180 ASN A O 1
ATOM 1548 N N . GLU A 1 181 ? 2.062 -10.171 -15.799 1.00 78.31 181 GLU A N 1
ATOM 1549 C CA . GLU A 1 181 ? 2.833 -9.726 -16.956 1.00 78.31 181 GLU A CA 1
ATOM 1550 C C . GLU A 1 181 ? 3.972 -8.768 -16.591 1.00 78.31 181 GLU A C 1
ATOM 1552 O O . GLU A 1 181 ? 3.820 -7.783 -15.846 1.00 78.31 181 GLU A O 1
ATOM 1557 N N . TYR A 1 182 ? 5.152 -9.050 -17.151 1.00 74.00 182 TYR A N 1
ATOM 1558 C CA . TYR A 1 182 ? 6.290 -8.146 -17.086 1.00 74.00 182 TYR A CA 1
ATOM 1559 C C . TYR A 1 182 ? 6.184 -7.096 -18.180 1.00 74.00 182 TYR A C 1
ATOM 1561 O O . TYR A 1 182 ? 6.465 -7.353 -19.345 1.00 74.00 182 TYR A O 1
ATOM 1569 N N . THR A 1 183 ? 5.891 -5.867 -17.780 1.00 65.50 183 THR A N 1
ATOM 1570 C CA . THR A 1 183 ? 5.985 -4.720 -18.676 1.00 65.50 183 THR A CA 1
ATOM 1571 C C . THR A 1 183 ? 7.200 -3.861 -18.330 1.00 65.50 183 THR A C 1
ATOM 1573 O O . THR A 1 183 ? 7.322 -3.319 -17.220 1.00 65.50 183 THR A O 1
ATOM 1576 N N . GLN A 1 184 ? 8.151 -3.762 -19.266 1.00 60.59 184 GLN A N 1
ATOM 1577 C CA . GLN A 1 184 ? 9.342 -2.920 -19.131 1.00 60.59 184 GLN A CA 1
ATOM 1578 C C . GLN A 1 184 ? 8.943 -1.444 -19.270 1.00 60.59 184 GLN A C 1
ATOM 1580 O O . GLN A 1 184 ? 8.212 -1.068 -20.179 1.00 60.59 184 GLN A O 1
ATOM 1585 N N . LYS A 1 185 ? 9.426 -0.582 -18.361 1.00 57.28 185 LYS A N 1
ATOM 1586 C CA . LYS A 1 185 ? 9.055 0.852 -18.342 1.00 57.28 185 LYS A CA 1
ATOM 1587 C C . LYS A 1 185 ? 9.668 1.651 -19.505 1.00 57.28 185 LYS A C 1
ATOM 1589 O O . LYS A 1 185 ? 9.231 2.770 -19.747 1.00 57.28 185 LYS A O 1
ATOM 1594 N N . GLN A 1 186 ? 10.688 1.111 -20.173 1.00 49.16 186 GLN A N 1
ATOM 1595 C CA . GLN A 1 186 ? 11.574 1.860 -21.071 1.00 49.16 186 GLN A CA 1
ATOM 1596 C C . GLN A 1 186 ? 11.080 2.006 -22.519 1.00 49.16 186 GLN A C 1
ATOM 1598 O O . GLN A 1 186 ? 11.705 2.752 -23.257 1.00 49.16 186 GLN A O 1
ATOM 1603 N N . SER A 1 187 ? 9.968 1.383 -22.931 1.00 45.03 187 SER A N 1
ATOM 1604 C CA . SER A 1 187 ? 9.488 1.483 -24.324 1.00 45.03 187 SER A CA 1
ATOM 1605 C C . SER A 1 187 ? 8.243 2.348 -24.528 1.00 45.03 187 SER A C 1
ATOM 1607 O O . SER A 1 187 ? 7.691 2.348 -25.618 1.00 45.03 187 SER A O 1
ATOM 1609 N N . TRP A 1 188 ? 7.750 3.052 -23.503 1.00 56.62 188 TRP A N 1
ATOM 1610 C CA . TRP A 1 188 ? 6.422 3.674 -23.580 1.00 56.62 188 TRP A CA 1
ATOM 1611 C C . TRP A 1 188 ? 6.504 5.171 -23.840 1.00 56.62 188 TRP A C 1
ATOM 1613 O O . TRP A 1 188 ? 6.812 5.949 -22.929 1.00 56.62 188 TRP A O 1
ATOM 1623 N N . SER A 1 189 ? 6.186 5.540 -25.075 1.00 57.19 189 SER A N 1
ATOM 1624 C CA . SER A 1 189 ? 6.264 6.887 -25.636 1.00 57.19 189 SER A CA 1
ATOM 1625 C C . SER A 1 189 ? 5.112 7.794 -25.176 1.00 57.19 189 SER A C 1
ATOM 1627 O O . SER A 1 189 ? 5.315 8.992 -24.985 1.00 57.19 189 SER A O 1
ATOM 1629 N N . SER A 1 190 ? 3.917 7.241 -24.908 1.00 67.06 190 SER A N 1
ATOM 1630 C CA . SER A 1 190 ? 2.706 8.035 -24.631 1.00 67.06 190 SER A CA 1
ATOM 1631 C C . SER A 1 190 ? 1.842 7.506 -23.478 1.00 67.06 190 SER A C 1
ATOM 1633 O O . SER A 1 190 ? 1.900 6.337 -23.102 1.00 67.06 190 SER A O 1
ATOM 1635 N N . ARG A 1 191 ? 0.993 8.373 -22.901 1.00 65.62 191 ARG A N 1
ATOM 1636 C CA . ARG A 1 191 ? 0.014 8.001 -21.856 1.00 65.62 191 ARG A CA 1
ATOM 1637 C C . ARG A 1 191 ? -0.958 6.914 -22.331 1.00 65.62 191 ARG A C 1
ATOM 1639 O O . ARG A 1 191 ? -1.285 6.035 -21.539 1.00 65.62 191 ARG A O 1
ATOM 1646 N N . ALA A 1 192 ? -1.400 6.977 -23.587 1.00 70.44 192 ALA A N 1
ATOM 1647 C CA . ALA A 1 192 ? -2.349 6.021 -24.156 1.00 70.44 192 ALA A CA 1
ATOM 1648 C C . ALA A 1 192 ? -1.721 4.624 -24.277 1.00 70.44 192 ALA A C 1
ATOM 1650 O O . ALA A 1 192 ? -2.310 3.636 -23.849 1.00 70.44 192 ALA A O 1
ATOM 1651 N N . GLU A 1 193 ? -0.468 4.567 -24.734 1.00 68.75 193 GLU A N 1
ATOM 1652 C CA . GLU A 1 193 ? 0.295 3.324 -24.860 1.00 68.75 193 GLU A CA 1
ATOM 1653 C C . GLU A 1 193 ? 0.480 2.617 -23.506 1.00 68.75 193 GLU A C 1
ATOM 1655 O O . GLU A 1 193 ? 0.393 1.393 -23.418 1.00 68.75 193 GLU A O 1
ATOM 1660 N N . ARG A 1 194 ? 0.675 3.384 -22.421 1.00 68.62 194 ARG A N 1
ATOM 1661 C CA . ARG A 1 194 ? 0.764 2.826 -21.059 1.00 68.62 194 ARG A CA 1
ATOM 1662 C C . ARG A 1 194 ? -0.558 2.258 -20.557 1.00 68.62 194 ARG A C 1
ATOM 1664 O O . ARG A 1 194 ? -0.529 1.316 -19.776 1.00 68.62 194 ARG A O 1
ATOM 1671 N N . LEU A 1 195 ? -1.688 2.854 -20.942 1.00 68.50 195 LEU A N 1
ATOM 1672 C CA . LEU A 1 195 ? -3.012 2.396 -20.521 1.00 68.50 195 LEU A CA 1
ATOM 1673 C C . LEU A 1 195 ? -3.369 1.069 -21.191 1.00 68.50 195 LEU A C 1
ATOM 1675 O O . LEU A 1 195 ? -3.784 0.153 -20.493 1.00 68.50 195 LEU A O 1
ATOM 1679 N N . GLU A 1 196 ? -3.152 0.948 -22.502 1.00 70.25 196 GLU A N 1
ATOM 1680 C CA . GLU A 1 196 ? -3.401 -0.305 -23.228 1.00 70.25 196 GLU A CA 1
ATOM 1681 C C . GLU A 1 196 ? -2.499 -1.435 -22.732 1.00 70.25 196 GLU A C 1
ATOM 1683 O O . GLU A 1 196 ? -2.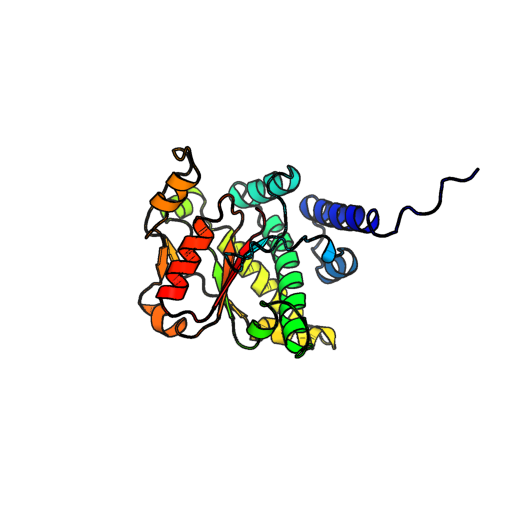988 -2.500 -22.376 1.00 70.25 196 GLU A O 1
ATOM 1688 N N . LYS A 1 197 ? -1.190 -1.186 -22.595 1.00 73.81 197 LYS A N 1
ATOM 1689 C CA . LYS A 1 197 ? -0.228 -2.210 -22.152 1.00 73.81 197 LYS A CA 1
ATOM 1690 C C . LYS A 1 197 ? -0.371 -2.627 -20.685 1.00 73.81 197 LYS A C 1
ATOM 1692 O O . LYS A 1 197 ? 0.339 -3.527 -20.250 1.00 73.81 197 LYS A O 1
ATOM 1697 N N . LEU A 1 198 ? -1.194 -1.935 -19.895 1.00 75.88 198 LEU A N 1
ATOM 1698 C CA . LEU A 1 198 ? -1.478 -2.324 -18.514 1.00 75.88 198 LEU A CA 1
ATOM 1699 C C . LEU A 1 198 ? -2.796 -3.081 -18.365 1.00 75.88 198 LEU A C 1
ATOM 1701 O O . LEU A 1 198 ? -2.978 -3.688 -17.317 1.00 75.88 198 LEU A O 1
ATOM 1705 N N . LYS A 1 199 ? -3.677 -3.108 -19.372 1.00 77.56 199 LYS A N 1
ATOM 1706 C CA . LYS A 1 199 ? -4.911 -3.903 -19.304 1.00 77.56 199 LYS A CA 1
ATOM 1707 C C . LYS A 1 199 ? -4.593 -5.388 -19.125 1.00 77.56 199 LYS A C 1
ATOM 1709 O O . LYS A 1 199 ? -3.735 -5.921 -19.816 1.00 77.56 199 LYS A O 1
ATOM 1714 N N . GLY A 1 200 ? -5.282 -6.047 -18.199 1.00 81.12 200 GLY A N 1
ATOM 1715 C CA . GLY A 1 200 ? -5.141 -7.477 -17.910 1.00 81.12 200 GLY A CA 1
A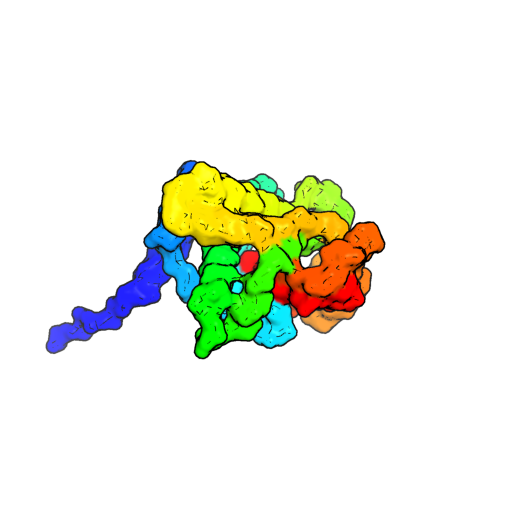TOM 1716 C C . GLY A 1 200 ? -3.863 -7.859 -17.157 1.00 81.12 200 GLY A C 1
ATOM 1717 O O . GLY A 1 200 ? -3.642 -9.032 -16.880 1.00 81.12 200 GLY A O 1
ATOM 1718 N N . VAL A 1 201 ? -3.018 -6.890 -16.788 1.00 89.50 201 VAL A N 1
ATOM 1719 C CA . VAL A 1 201 ? -1.723 -7.171 -16.144 1.00 89.50 201 VAL A CA 1
ATOM 1720 C C . VAL A 1 201 ? -1.878 -7.604 -14.681 1.00 89.50 201 VAL A C 1
ATOM 1722 O O . VAL A 1 201 ? -0.981 -8.261 -14.136 1.00 89.50 201 VAL A O 1
ATOM 1725 N N . PHE A 1 202 ? -2.988 -7.228 -14.040 1.00 94.56 202 PHE A N 1
ATOM 1726 C CA . PHE A 1 202 ? -3.313 -7.598 -12.666 1.00 94.56 202 PHE A CA 1
ATOM 1727 C C . PHE A 1 202 ? -4.413 -8.659 -12.604 1.00 94.56 202 PHE A C 1
ATOM 1729 O O . PHE A 1 202 ? -5.313 -8.688 -13.435 1.00 94.56 202 PHE A O 1
ATOM 1736 N N . GLU A 1 203 ? -4.357 -9.488 -11.566 1.00 95.19 203 GLU A N 1
ATOM 1737 C CA . GLU A 1 203 ? -5.352 -10.523 -11.282 1.00 95.19 203 GLU A CA 1
ATOM 1738 C C . GLU A 1 203 ? -5.538 -10.664 -9.764 1.00 95.19 203 GLU A C 1
ATOM 1740 O O . GLU A 1 203 ? -4.580 -10.510 -8.998 1.00 95.19 203 GLU A O 1
ATOM 1745 N N . VAL A 1 204 ? -6.757 -10.972 -9.314 1.00 96.12 204 VAL A N 1
ATOM 1746 C CA . VAL A 1 204 ? -7.005 -11.431 -7.940 1.00 96.12 204 VAL A CA 1
ATOM 1747 C C . VAL A 1 204 ? -6.831 -12.941 -7.884 1.00 96.12 204 VAL A C 1
ATOM 1749 O O . VAL A 1 204 ? -7.505 -13.661 -8.615 1.00 96.12 204 VAL A O 1
ATOM 1752 N N . ARG A 1 205 ? -5.980 -13.451 -6.984 1.00 94.38 205 ARG A N 1
ATOM 1753 C CA . ARG A 1 205 ? -5.816 -14.909 -6.860 1.00 94.38 205 ARG A CA 1
ATOM 1754 C C . ARG A 1 205 ? -7.134 -15.567 -6.466 1.00 94.38 205 ARG A C 1
ATOM 1756 O O . ARG A 1 205 ? -7.752 -15.161 -5.483 1.00 94.38 205 ARG A O 1
ATOM 1763 N N . GLU A 1 206 ? -7.462 -16.668 -7.135 1.00 91.75 206 GLU A N 1
ATOM 1764 C CA . GLU A 1 206 ? -8.738 -17.378 -6.980 1.00 91.75 206 GLU A CA 1
ATOM 1765 C C . GLU A 1 206 ? -9.133 -17.631 -5.518 1.00 91.75 206 GLU A C 1
ATOM 1767 O O . GLU A 1 206 ? -10.233 -17.289 -5.089 1.00 91.75 206 GLU A O 1
ATOM 1772 N N . LYS A 1 207 ? -8.187 -18.123 -4.707 1.00 94.31 207 LYS A N 1
ATOM 1773 C CA . LYS A 1 207 ? -8.404 -18.435 -3.284 1.00 94.31 207 LYS A CA 1
ATOM 1774 C C . LYS A 1 207 ? -8.839 -17.245 -2.416 1.00 94.31 207 LYS A C 1
ATOM 1776 O O . LYS A 1 207 ? -9.261 -17.449 -1.284 1.00 94.31 207 LYS A O 1
ATOM 1781 N N . PHE A 1 208 ? -8.683 -16.013 -2.901 1.00 93.62 208 PHE A N 1
ATOM 1782 C CA . PHE A 1 208 ? -9.036 -14.792 -2.181 1.00 93.62 208 PHE A CA 1
ATOM 1783 C C . PHE A 1 208 ? -10.290 -14.099 -2.717 1.00 93.62 208 PHE A C 1
ATOM 1785 O O . PHE A 1 208 ? -10.703 -13.109 -2.116 1.00 93.62 208 PHE A O 1
ATOM 1792 N N . LYS A 1 209 ? -10.929 -14.596 -3.787 1.00 91.31 209 LYS A N 1
ATOM 1793 C CA . LYS A 1 209 ? -12.128 -13.953 -4.350 1.00 91.31 209 LYS A CA 1
ATOM 1794 C C . LYS A 1 209 ? -13.238 -13.780 -3.312 1.00 91.31 209 LYS A C 1
ATOM 1796 O O . LYS A 1 209 ? -13.697 -12.664 -3.094 1.00 91.31 209 LYS A O 1
ATOM 1801 N N . SER A 1 210 ? -13.580 -14.841 -2.581 1.00 92.12 210 SER A N 1
ATOM 1802 C CA . SER A 1 210 ? -14.588 -14.778 -1.508 1.00 92.12 210 SER A CA 1
ATOM 1803 C C . SER A 1 210 ? -14.208 -13.815 -0.378 1.00 92.12 210 SER A C 1
ATOM 1805 O O . SER A 1 210 ? -15.076 -13.206 0.242 1.00 92.12 210 SER A O 1
ATOM 1807 N N . LYS A 1 211 ? -12.906 -13.640 -0.120 1.00 91.62 211 LYS A N 1
ATOM 1808 C CA . LYS A 1 211 ? -12.392 -12.745 0.923 1.00 91.62 211 LYS A CA 1
ATOM 1809 C C . LYS A 1 211 ? -12.578 -11.271 0.573 1.00 91.62 211 LYS A C 1
ATOM 1811 O O . LYS A 1 211 ? -12.678 -10.462 1.491 1.00 91.62 211 LYS A O 1
ATOM 1816 N N . ILE A 1 212 ? -12.605 -10.918 -0.713 1.00 94.31 212 ILE A N 1
ATOM 1817 C CA . ILE A 1 212 ? -12.737 -9.525 -1.161 1.00 94.31 212 ILE A CA 1
ATOM 1818 C C . ILE A 1 212 ? -14.167 -9.129 -1.529 1.00 94.31 212 ILE A C 1
ATOM 1820 O O . ILE A 1 212 ? -14.455 -7.934 -1.592 1.00 94.31 212 ILE A O 1
ATOM 1824 N N . THR A 1 213 ? -15.068 -10.089 -1.753 1.00 94.44 213 THR A N 1
ATOM 1825 C CA . THR A 1 213 ? -16.455 -9.802 -2.135 1.00 94.44 213 THR A CA 1
ATOM 1826 C C . THR A 1 213 ? -17.151 -8.924 -1.091 1.00 94.44 213 THR A C 1
ATOM 1828 O O . THR A 1 213 ? -17.174 -9.237 0.100 1.00 94.44 213 THR A O 1
ATOM 1831 N N . GLY A 1 214 ? -17.697 -7.788 -1.531 1.00 91.88 214 GLY A N 1
ATOM 1832 C CA . GLY A 1 214 ? -18.362 -6.801 -0.680 1.00 91.88 214 GLY A CA 1
ATOM 1833 C C . GLY A 1 214 ? -17.422 -6.002 0.232 1.00 91.88 214 GLY A C 1
ATOM 1834 O O . GLY A 1 214 ? -17.893 -5.144 0.981 1.00 91.88 214 GLY A O 1
ATOM 1835 N N . LYS A 1 215 ? -16.105 -6.238 0.186 1.00 92.69 215 LYS A N 1
ATOM 1836 C CA . LYS A 1 215 ? -15.132 -5.580 1.067 1.00 92.69 215 LYS A CA 1
ATOM 1837 C C . LYS A 1 215 ? -14.609 -4.272 0.491 1.00 92.69 215 LYS A C 1
ATOM 1839 O O . LYS A 1 215 ? -14.544 -4.080 -0.724 1.00 92.69 215 LYS A O 1
ATOM 1844 N N . LYS A 1 216 ? -14.199 -3.393 1.405 1.00 91.94 216 LYS A N 1
ATOM 1845 C CA . LYS A 1 216 ? -13.540 -2.124 1.106 1.00 91.94 216 LYS A CA 1
ATOM 1846 C C . LYS A 1 216 ? -12.033 -2.334 1.090 1.00 91.94 216 LYS A C 1
ATOM 1848 O O . LYS A 1 216 ? -11.489 -3.028 1.948 1.00 91.94 216 LYS A O 1
ATOM 1853 N N . ILE A 1 217 ? -11.357 -1.742 0.118 1.00 93.69 217 ILE A N 1
ATOM 1854 C CA . ILE A 1 217 ? -9.929 -1.943 -0.116 1.00 93.69 217 ILE A CA 1
ATOM 1855 C C . ILE A 1 217 ? -9.211 -0.599 -0.092 1.00 93.69 217 ILE A C 1
ATOM 1857 O O . ILE A 1 217 ? -9.677 0.363 -0.700 1.00 93.69 217 ILE A O 1
ATOM 1861 N N . ILE A 1 218 ? -8.060 -0.561 0.579 1.00 93.31 218 ILE A N 1
ATOM 1862 C CA . ILE A 1 218 ? -7.076 0.518 0.497 1.00 93.31 218 ILE A CA 1
ATOM 1863 C C . ILE A 1 218 ? -5.884 -0.021 -0.293 1.00 93.31 218 ILE A C 1
ATOM 1865 O O . ILE A 1 218 ? -5.152 -0.894 0.170 1.00 93.31 218 ILE A O 1
ATOM 1869 N N . LEU A 1 219 ? -5.711 0.490 -1.503 1.00 94.06 219 LEU A N 1
ATOM 1870 C CA . LEU A 1 219 ? -4.654 0.140 -2.435 1.00 94.06 219 LEU A CA 1
ATOM 1871 C C . LEU A 1 219 ? -3.480 1.113 -2.280 1.00 94.06 219 LEU A C 1
ATOM 1873 O O . LEU A 1 219 ? -3.665 2.326 -2.354 1.00 94.06 219 LEU A O 1
ATOM 1877 N N . VAL A 1 220 ? -2.274 0.588 -2.082 1.00 94.06 220 VAL A N 1
ATOM 1878 C CA . VAL A 1 220 ? -1.073 1.392 -1.808 1.00 94.06 220 VAL A CA 1
ATOM 1879 C C . VAL A 1 220 ? -0.071 1.291 -2.947 1.00 94.06 220 VAL A C 1
ATOM 1881 O O . VAL A 1 220 ? 0.333 0.188 -3.311 1.00 94.06 220 VAL A O 1
ATOM 1884 N N . ASP A 1 221 ? 0.378 2.433 -3.467 1.00 90.38 221 ASP A N 1
ATOM 1885 C CA . ASP A 1 221 ? 1.472 2.510 -4.446 1.00 90.38 221 ASP A CA 1
ATOM 1886 C C . ASP A 1 221 ? 2.536 3.519 -4.000 1.00 90.38 221 ASP A C 1
ATOM 1888 O O . ASP A 1 221 ? 2.267 4.445 -3.233 1.00 90.38 221 ASP A O 1
ATOM 1892 N N . ASP A 1 222 ? 3.758 3.371 -4.500 1.00 83.94 222 ASP A N 1
ATOM 1893 C CA . ASP A 1 222 ? 4.818 4.328 -4.211 1.00 83.94 222 ASP A CA 1
ATOM 1894 C C . ASP A 1 222 ? 4.674 5.589 -5.074 1.00 83.94 222 ASP A C 1
ATOM 1896 O O . ASP A 1 222 ? 4.538 6.693 -4.563 1.00 83.94 222 ASP A O 1
ATOM 1900 N N . VAL A 1 223 ? 4.654 5.457 -6.394 1.00 82.25 223 VAL A N 1
ATOM 1901 C CA . VAL A 1 223 ? 4.567 6.586 -7.315 1.00 82.25 223 VAL A CA 1
ATOM 1902 C C . VAL A 1 223 ? 3.718 6.221 -8.505 1.00 82.25 223 VAL A C 1
ATOM 1904 O O . VAL A 1 223 ? 4.046 5.308 -9.269 1.00 82.25 223 VAL A O 1
ATOM 1907 N N . THR A 1 224 ? 2.709 7.046 -8.739 1.00 76.50 224 THR A N 1
ATOM 1908 C CA . THR A 1 224 ? 1.951 7.038 -9.981 1.00 76.50 224 THR A CA 1
ATOM 1909 C C . THR A 1 224 ? 2.393 8.203 -10.861 1.00 76.50 224 THR A C 1
ATOM 1911 O O . THR A 1 224 ? 2.888 9.206 -10.376 1.00 76.50 224 THR A O 1
ATOM 1914 N N . THR A 1 225 ? 2.269 8.074 -12.179 1.00 71.50 225 THR A N 1
ATOM 1915 C CA . THR A 1 225 ? 2.573 9.180 -13.112 1.00 71.50 225 THR A CA 1
ATOM 1916 C C . THR A 1 225 ? 1.385 9.491 -14.005 1.00 71.50 225 THR A C 1
ATOM 1918 O O . THR A 1 225 ? 0.986 10.635 -14.178 1.00 71.50 225 THR A O 1
ATOM 1921 N N . THR A 1 226 ? 0.800 8.452 -14.595 1.00 70.12 226 THR A N 1
ATOM 1922 C CA . THR A 1 226 ? -0.375 8.557 -15.472 1.00 70.12 226 THR A CA 1
ATOM 1923 C C . THR A 1 226 ? -1.659 8.087 -14.796 1.00 70.12 226 THR A C 1
ATOM 1925 O O . THR A 1 226 ? -2.729 8.214 -15.388 1.00 70.12 226 THR A O 1
ATOM 1928 N N . GLY A 1 227 ? -1.570 7.505 -13.596 1.00 78.00 227 GLY A N 1
ATOM 1929 C CA . GLY A 1 227 ? -2.685 6.804 -12.959 1.00 78.00 227 GLY A CA 1
ATOM 1930 C C . GLY A 1 227 ? -2.969 5.415 -13.539 1.00 78.00 227 GLY A C 1
ATOM 1931 O O . GLY A 1 227 ? -3.808 4.715 -12.992 1.00 78.00 227 GLY A O 1
ATOM 1932 N N . ALA A 1 228 ? -2.292 4.987 -14.613 1.00 81.44 228 ALA A N 1
ATOM 1933 C CA . ALA A 1 228 ? -2.642 3.762 -15.340 1.00 81.44 228 ALA A CA 1
ATOM 1934 C C . ALA A 1 228 ? -2.549 2.488 -14.480 1.00 81.44 228 ALA A C 1
ATOM 1936 O O . ALA A 1 228 ? -3.473 1.681 -14.490 1.00 81.44 228 ALA A O 1
ATOM 1937 N N . THR A 1 229 ? -1.479 2.345 -13.688 1.00 86.44 229 THR A N 1
ATOM 1938 C CA . THR A 1 229 ? -1.297 1.209 -12.767 1.00 86.44 229 THR A CA 1
ATOM 1939 C C . THR A 1 229 ? -2.438 1.123 -11.754 1.00 86.44 229 THR A C 1
ATOM 1941 O O . THR A 1 229 ? -3.048 0.071 -11.601 1.00 86.44 229 THR A O 1
ATOM 1944 N N . ILE A 1 230 ? -2.746 2.248 -11.100 1.00 88.88 230 ILE A N 1
ATOM 1945 C CA . ILE A 1 230 ? -3.818 2.352 -10.107 1.00 88.88 230 ILE A CA 1
ATOM 1946 C C . ILE A 1 230 ? -5.177 2.068 -10.740 1.00 88.88 230 ILE A C 1
ATOM 1948 O O . ILE A 1 230 ? -5.949 1.282 -10.201 1.00 88.88 230 ILE A O 1
ATOM 1952 N N . LYS A 1 231 ? -5.452 2.665 -11.906 1.00 88.19 231 LYS A N 1
ATOM 1953 C CA . LYS A 1 231 ? -6.715 2.491 -12.626 1.00 88.19 231 LYS A CA 1
ATOM 1954 C C . LYS A 1 231 ? -6.976 1.019 -12.934 1.00 88.19 231 LYS A C 1
ATOM 1956 O O . LYS A 1 231 ? -8.079 0.543 -12.689 1.00 88.19 231 LYS A O 1
ATOM 1961 N N . GLU A 1 232 ? -5.969 0.306 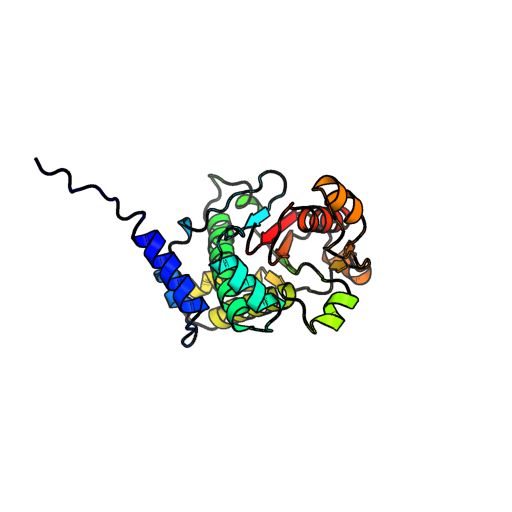-13.430 1.00 91.19 232 GLU A N 1
ATOM 1962 C CA . GLU A 1 232 ? -6.117 -1.110 -13.750 1.00 91.19 232 GLU A CA 1
ATOM 1963 C C . GLU A 1 232 ? -6.254 -1.988 -12.502 1.00 91.19 232 GLU A C 1
ATOM 1965 O O . GLU A 1 232 ? -7.132 -2.849 -12.443 1.00 91.19 232 GLU A O 1
ATOM 1970 N N . ALA A 1 233 ? -5.406 -1.776 -11.493 1.00 93.88 233 ALA A N 1
ATOM 1971 C CA . ALA A 1 233 ? -5.474 -2.537 -10.251 1.00 93.88 233 ALA A CA 1
ATOM 1972 C C . ALA A 1 233 ? -6.844 -2.366 -9.577 1.00 93.88 233 ALA A C 1
ATOM 1974 O O . ALA A 1 233 ? -7.471 -3.344 -9.173 1.00 93.88 233 ALA A O 1
ATOM 1975 N N . ARG A 1 234 ? -7.356 -1.131 -9.538 1.00 93.00 234 ARG A N 1
ATOM 1976 C CA . ARG A 1 234 ? -8.700 -0.824 -9.047 1.00 93.00 234 ARG A CA 1
ATOM 1977 C C . ARG A 1 234 ? -9.786 -1.509 -9.872 1.00 93.00 234 ARG A C 1
ATOM 1979 O O . ARG A 1 234 ? -10.667 -2.122 -9.279 1.00 93.00 234 ARG A O 1
ATOM 1986 N N . ARG A 1 235 ? -9.722 -1.431 -11.206 1.00 92.88 235 ARG A N 1
ATOM 1987 C CA . ARG A 1 235 ? -10.666 -2.121 -12.102 1.00 92.88 235 ARG A CA 1
ATOM 1988 C C . ARG A 1 235 ? -10.726 -3.616 -11.779 1.00 92.88 235 ARG A C 1
ATOM 1990 O O . ARG A 1 235 ? -11.803 -4.133 -11.517 1.00 92.88 235 ARG A O 1
ATOM 1997 N N . THR A 1 236 ? -9.564 -4.260 -11.695 1.00 95.62 236 THR A N 1
ATOM 1998 C CA . THR A 1 236 ? -9.422 -5.694 -11.393 1.00 95.62 236 THR A CA 1
ATOM 1999 C C . THR A 1 236 ? -10.068 -6.065 -10.055 1.00 95.62 236 THR A C 1
ATOM 2001 O O . THR A 1 236 ? -10.794 -7.052 -9.959 1.00 95.62 236 THR A O 1
ATOM 2004 N N . LEU A 1 237 ? -9.827 -5.268 -9.011 1.00 96.12 237 LEU A N 1
ATOM 2005 C CA . LEU A 1 237 ? -10.375 -5.504 -7.674 1.00 96.12 237 LEU A CA 1
ATOM 2006 C C . LEU A 1 237 ? -11.900 -5.312 -7.622 1.00 96.12 237 LEU A C 1
ATOM 2008 O O . LEU A 1 237 ? -12.590 -6.120 -7.003 1.00 96.12 237 LEU A O 1
ATOM 2012 N N . LEU A 1 238 ? -12.422 -4.274 -8.285 1.00 94.25 238 LEU A N 1
ATOM 2013 C CA . LEU A 1 238 ? -13.863 -4.011 -8.370 1.00 94.25 238 LEU A CA 1
ATOM 2014 C C . LEU A 1 238 ? -14.591 -5.107 -9.159 1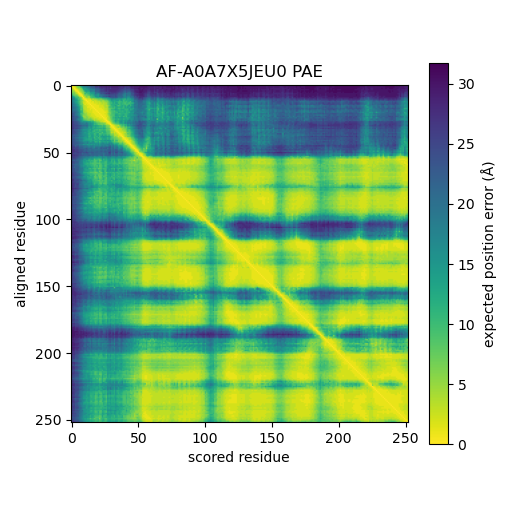.00 94.25 238 LEU A C 1
ATOM 2016 O O . LEU A 1 238 ? -15.596 -5.628 -8.688 1.00 94.25 238 LEU A O 1
ATOM 2020 N N . GLU A 1 239 ? -14.057 -5.515 -10.312 1.00 95.31 239 GLU A N 1
ATOM 2021 C CA . GLU A 1 239 ? -14.613 -6.615 -11.116 1.00 95.31 239 GLU A CA 1
ATOM 2022 C C . GLU A 1 239 ? -14.567 -7.961 -10.384 1.00 95.31 239 GLU A C 1
ATOM 2024 O O . GLU A 1 239 ? -15.403 -8.829 -10.620 1.00 95.31 239 GLU A O 1
ATOM 2029 N N . SER A 1 240 ? -13.634 -8.119 -9.442 1.00 95.94 240 SER A N 1
ATOM 2030 C CA . SER A 1 240 ? -13.547 -9.302 -8.581 1.00 95.94 240 SER A CA 1
ATOM 2031 C C . SER A 1 240 ? -14.465 -9.230 -7.345 1.00 95.94 240 SER A C 1
ATOM 2033 O O . SER A 1 240 ? -14.402 -10.100 -6.476 1.00 95.94 240 SER A O 1
ATOM 2035 N N . GLY A 1 241 ? -15.324 -8.208 -7.255 1.00 94.81 241 GLY A N 1
ATOM 2036 C CA . GLY A 1 241 ? -16.399 -8.104 -6.266 1.00 94.81 241 GLY A CA 1
ATOM 2037 C C . GLY A 1 241 ? -16.126 -7.182 -5.078 1.00 94.81 241 GLY A C 1
ATOM 2038 O O . GLY A 1 241 ? -16.942 -7.158 -4.155 1.00 94.81 241 GLY A O 1
ATOM 2039 N N . ALA A 1 242 ? -15.022 -6.427 -5.055 1.00 95.38 242 ALA A N 1
ATOM 2040 C CA . ALA A 1 242 ? -14.812 -5.407 -4.024 1.00 95.38 242 ALA A CA 1
ATOM 2041 C C . ALA A 1 242 ? -15.905 -4.324 -4.098 1.00 95.38 242 ALA A C 1
ATOM 2043 O O . ALA A 1 242 ? -16.264 -3.869 -5.182 1.00 95.38 242 ALA A O 1
ATOM 2044 N N . SER A 1 243 ? -16.416 -3.875 -2.949 1.00 91.81 243 SER A N 1
ATOM 2045 C CA . SER A 1 243 ? -17.458 -2.834 -2.897 1.00 91.81 243 SER A CA 1
ATOM 2046 C C . SER A 1 243 ? -16.894 -1.420 -3.045 1.00 91.81 243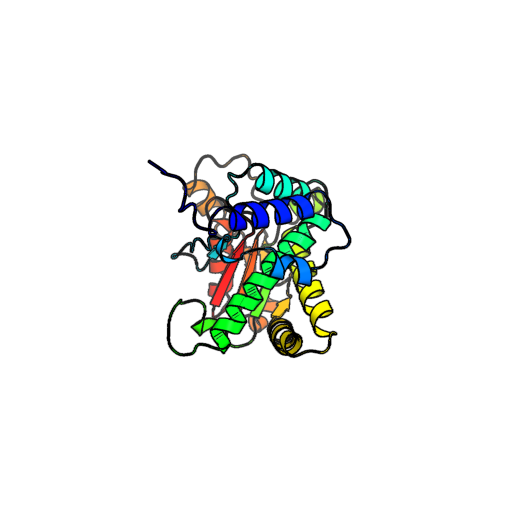 SER A C 1
ATOM 2048 O O . SER A 1 243 ? -17.597 -0.501 -3.465 1.00 91.81 243 SER A O 1
ATOM 2050 N N . LEU A 1 244 ? -15.619 -1.237 -2.693 1.00 89.19 244 LEU A N 1
ATOM 2051 C CA . LEU A 1 244 ? -14.912 0.035 -2.766 1.00 89.19 244 LEU A CA 1
ATOM 2052 C C . LEU A 1 244 ? -13.407 -0.204 -2.867 1.00 89.19 244 LEU A C 1
ATOM 2054 O O . LEU A 1 244 ? -12.870 -1.042 -2.146 1.00 89.19 244 LEU A O 1
ATOM 2058 N N . VAL A 1 245 ? -12.715 0.575 -3.701 1.00 90.31 245 VAL A N 1
ATOM 2059 C CA . VAL A 1 245 ? -11.250 0.519 -3.816 1.00 90.31 245 VAL A CA 1
ATOM 2060 C C . VAL A 1 245 ? -10.657 1.918 -3.782 1.00 90.31 245 VAL A C 1
ATOM 2062 O O . VAL A 1 245 ? -10.554 2.603 -4.792 1.00 90.31 245 VAL A O 1
ATOM 2065 N N . ILE A 1 246 ? -10.229 2.344 -2.614 1.00 88.00 246 ILE A N 1
ATOM 2066 C CA . ILE A 1 246 ? -9.535 3.607 -2.407 1.00 88.00 246 ILE A CA 1
ATOM 2067 C C . ILE A 1 246 ? -8.064 3.410 -2.747 1.00 88.00 246 ILE A C 1
ATOM 2069 O O . ILE A 1 246 ? -7.482 2.418 -2.323 1.00 88.00 246 ILE A O 1
ATOM 2073 N N . SER A 1 247 ? -7.439 4.346 -3.458 1.00 88.06 247 SER A N 1
ATOM 2074 C CA . SER A 1 247 ? -5.990 4.291 -3.695 1.00 88.06 247 SER A CA 1
ATOM 2075 C C . SER A 1 247 ? -5.268 5.423 -2.983 1.00 88.06 247 SER A C 1
ATOM 2077 O O . SER A 1 247 ? -5.717 6.564 -3.010 1.00 88.06 247 SER A O 1
ATOM 2079 N N . VAL A 1 248 ? -4.131 5.128 -2.367 1.00 87.88 248 VAL A N 1
ATOM 2080 C CA . VAL A 1 248 ? -3.288 6.121 -1.701 1.00 87.88 248 VAL A CA 1
ATOM 2081 C C . VAL A 1 248 ? -1.853 5.900 -2.148 1.00 87.88 248 VAL A C 1
ATOM 2083 O O . VAL A 1 248 ? -1.311 4.802 -2.021 1.00 87.88 248 VAL A O 1
ATOM 2086 N N . VAL A 1 249 ? -1.241 6.941 -2.701 1.00 86.88 249 VAL A N 1
ATOM 2087 C CA . VAL A 1 249 ? 0.096 6.864 -3.287 1.00 86.88 249 VAL A CA 1
ATOM 2088 C C . VAL A 1 249 ? 1.034 7.892 -2.670 1.00 86.88 249 VAL A C 1
ATOM 2090 O O . VAL A 1 249 ? 0.608 8.966 -2.250 1.00 86.88 249 VAL A O 1
ATOM 2093 N N . ILE A 1 250 ? 2.331 7.596 -2.603 1.00 84.62 250 ILE A N 1
ATOM 2094 C CA . ILE A 1 250 ? 3.280 8.543 -1.997 1.00 84.62 250 ILE A CA 1
ATOM 2095 C C . ILE A 1 250 ? 3.384 9.797 -2.865 1.00 84.62 250 ILE A C 1
ATOM 2097 O O . ILE A 1 250 ? 3.263 10.909 -2.352 1.00 84.62 250 ILE A O 1
ATOM 2101 N N . ALA A 1 251 ? 3.564 9.634 -4.179 1.00 82.62 251 ALA A N 1
ATOM 2102 C CA . ALA A 1 251 ? 3.692 10.772 -5.083 1.00 82.62 251 ALA A CA 1
ATOM 2103 C C . ALA A 1 251 ? 3.022 10.587 -6.453 1.00 82.62 251 ALA A C 1
ATOM 2105 O O . ALA A 1 251 ? 2.906 9.466 -6.959 1.00 82.62 251 ALA A O 1
ATOM 2106 N N . HIS A 1 252 ? 2.632 11.717 -7.055 1.00 79.25 252 HIS A N 1
ATOM 2107 C CA . HIS A 1 252 ? 2.117 11.840 -8.426 1.00 79.25 252 HIS A CA 1
ATOM 2108 C C . HIS A 1 252 ? 2.923 12.860 -9.247 1.00 79.25 252 HIS A C 1
ATOM 2110 O O . HIS A 1 252 ? 3.280 13.927 -8.702 1.00 79.25 252 HIS A O 1
#

Radius of gyration: 18.93 Å; Cα contacts (8 Å, |Δi|>4): 351; chains: 1; bounding box: 43×72×53 Å

Nearest PDB structures (foldseek):
  3gep-assembly1_A-2  TM=5.647E-01  e=3.744E-04  Homo sapiens
  8tpv-assembly1_B  TM=5.906E-01  e=2.218E-03  Homo sapiens
  4rqa-assembly1_A  TM=6.629E-01  e=1.653E-02  Staphylococcus aureus subsp. aureus USA300_TCH1516
  1pzm-assembly1_B  TM=5.481E-01  e=1.314E-02  Leishmania tarentolae
  4qri-assembly1_A  TM=5.078E-01  e=1.099E-01  Leptospira interrogans serovar Copenhageni str. Fiocruz L1-130

Mean predicted aligned error: 11.23 Å

Secondary structure (DSSP, 8-state):
--------HHHHHHHHHHHHHHHHHHS--S--HHHHHHH--GGGS----BTTTTEEEEE-TTSHHHHHHHHHHHHS--HHHHHHHHHHHHHHHHHHHHHHHH-SSS--TTTTT-SS-EEEEEPPPPHHHHHHHSS-HHHHHHHHHHHHHHHHHTS-SHHHHHHHHHHHHEEE-TTSEEE-S---GGG--SHHHHHHTTTT-EEE-GGGHHHHTT-EEEEEEEE-SSSHHHHHHHHHHHHTT-SEEEEEEEE-

Solvent-accessible surface area (backbone atoms only — not comparable to full-atom values): 14126 Å² total; per-residue (Å²): 142,78,100,77,88,77,83,62,72,78,54,61,52,46,51,50,18,50,49,49,54,49,44,46,69,77,58,68,58,88,82,53,64,79,56,48,66,77,52,37,63,66,81,67,44,57,65,60,64,43,85,88,60,58,31,39,32,54,41,55,50,83,40,65,68,54,41,49,49,52,44,38,40,70,74,64,72,38,60,67,51,32,48,54,54,15,47,57,49,49,55,50,50,50,53,46,40,52,45,24,70,73,52,92,82,79,86,59,88,63,26,82,66,44,71,71,63,32,37,40,28,30,57,55,64,24,66,68,57,31,67,75,62,73,58,53,64,26,51,50,26,53,51,37,29,53,50,50,38,53,65,49,41,79,47,91,55,81,73,24,60,57,42,36,51,55,42,74,28,50,43,80,44,67,74,41,46,41,30,83,54,85,76,77,82,86,79,64,90,45,74,67,58,48,43,61,73,39,60,83,30,50,45,66,41,73,95,38,39,79,76,35,47,70,30,34,33,41,37,31,44,59,69,46,86,80,47,41,71,59,52,42,49,42,49,45,45,42,78,53,37,27,68,41,58,40,33,44,27,50,18,68

=== Feature glossary ===
Legend for the data blocks above and below:

— What the protein is —

The amino-acid sequence is the protein's primary structure: the linear order of residues from the N-terminus to the C-terminus, written in one-letter code. Everything else here — the 3D coordinates, the secondary structure, the domain annotations — is ultimately a consequence of this string.

Database cross-references. InterPro integrates a dozen domain/family signature databases into unified entries with residue-range hits. GO terms attach function/process/location labels with evidence codes. CATH codes position the fold in a four-level structural taxonomy. Organism is the NCBI-taxonomy species name.

— Where its atoms are —

The mmCIF block holds the 3D Cartesian coordinates of each backbone atom (N, Cα, C, O) in ångströms. mmCIF is the PDB's canonical archive format — a tagged-loop text representation of the atomic model.

The six renders are orthographic views along the three Cartesian axes in both directions. Representation (cartoon, sticks, or surface) and color scheme (sequence-rainbow or by-chain) vary across proteins so the training set covers all the common visualization conventions.

— Local backbone conformation —

Secondary structure is the local, repeating backbone conformation. DSSP classifies it into eight states by reading the hydrogen-bond network: three helix types (H, G, I), two β types (E, B), two non-regular types (T, S), and unstructured coil (-).

SS3 is a coarse helix/strand/coil call (letters a/b/c) made by the P-SEA algorithm from inter-Cα distances and dihedrals. It is less detailed than DSSP but needs only Cα positions.

Backbone dihedral angles. Every residue except chain termini has a φ (preceding-C → N → Cα → C) and a ψ (N → Cα → C → next-N). They are reported in degrees following the IUPAC sign convention. Secondary structure is essentially a statement about which (φ, ψ) basin each residue occupies.

— Global shape and packing —

The geometric summary reports three shape descriptors. Rg (radius of gyration) measures how spread out the Cα atoms are about their centre of mass; compact globular proteins have small Rg, elongated or unfolded ones large. Cα contacts (<8 Å, |i−j|>4) count long-range residue pairs in spatial proximity — high for tightly packed folds, near zero for rods or random coil. The bounding-box extents give the protein's footprint along x, y, z in Å.

Solvent accessibility: the surface area of each residue that a 1.4 Å water probe can touch, in Å². When only backbone atoms are present the absolute values are lower than full-atom SASA (side chains contribute most of the area) and are flagged as backbone-only.

Plot images: a contact map (which residues are close in 3D, as an N×N binary image), a Ramachandran scatter (backbone torsion angles, revealing secondary-structure composition at a glance), and — for AlphaFold structures — a PAE heatmap (pairwise prediction confidence).

— Structural neighborhood —

Foldseek's 3Di representation compresses backbone geometry into a per-residue letter drawn from a learned twenty-state alphabet. It captures the tertiary interaction pattern around each residue — which residues are packed against it in space, regardless of where they are in sequence.

Structural nearest neighbors (via Foldseek easy-search vs the PDB). Reported per hit: target PDB id, E-value, and alignment TM-score. A TM-score above ~0.5 is the conventional threshold for 'same fold'.

— Confidence and disorder —

pLDDT (predicted Local Distance Difference Test) is AlphaFold's per-residue confidence score, ranging from 0 to 100. Values above 90 indicate high confidence (typically well-packed cores); 70–90 is confident; 50–70 low confidence; below 50 usually means the region is disordered or the prediction is unreliable there. AlphaFold stores pLDDT in the mmCIF B-factor column.

For experimental (PDB) structures, the B-factor (temperature factor) quantifies the positional spread of each atom in the crystal — a combination of thermal vibration and static disorder — in units of Å². High B-factors mark flexible loops or poorly resolved regions; low B-factors mark the rigid, well-ordered core.

Predicted Aligned Error (PAE) is an AlphaFold confidence matrix: entry (i, j) is the expected error in the position of residue j, in ångströms, when the prediction is superimposed on the true structure at residue i. Low PAE within a block of residues means that block is internally rigid and well-predicted; high PAE between two blocks means their relative placement is uncertain even if each block individually is confident.